Protein AF-A0A7S9YWK8-F1 (afdb_monomer_lite)

Radius of gyration: 30.31 Å; chains: 1; bounding box: 86×46×91 Å

Structure (mmCIF, N/CA/C/O backbone):
data_AF-A0A7S9YWK8-F1
#
_entry.id   AF-A0A7S9YWK8-F1
#
loop_
_atom_site.group_PDB
_atom_site.id
_atom_site.type_symbol
_atom_site.label_atom_id
_atom_site.label_alt_id
_atom_site.label_comp_id
_atom_site.label_asym_id
_atom_site.label_entity_id
_atom_site.label_seq_id
_atom_site.pdbx_PDB_ins_code
_atom_site.Cartn_x
_atom_site.Cartn_y
_atom_site.Cartn_z
_atom_site.occupancy
_atom_site.B_iso_or_equiv
_atom_site.auth_seq_id
_atom_site.auth_comp_id
_atom_site.auth_asym_id
_atom_site.auth_atom_id
_atom_site.pdbx_PDB_model_num
ATOM 1 N N . MET A 1 1 ? 11.516 11.859 -64.319 1.00 39.19 1 MET A N 1
ATOM 2 C CA . MET A 1 1 ? 12.228 11.984 -63.030 1.00 39.19 1 MET A CA 1
ATOM 3 C C . MET A 1 1 ? 12.269 10.622 -62.353 1.00 39.19 1 MET A C 1
ATOM 5 O O . MET A 1 1 ? 11.375 10.303 -61.588 1.00 39.19 1 MET A O 1
ATOM 9 N N . VAL A 1 2 ? 13.248 9.782 -62.686 1.00 41.97 2 VAL A N 1
ATOM 10 C CA . VAL A 1 2 ? 13.522 8.536 -61.953 1.00 41.97 2 VAL A CA 1
ATOM 11 C C . VAL A 1 2 ? 15.030 8.334 -62.017 1.00 41.97 2 VAL A C 1
ATOM 13 O O . VAL A 1 2 ? 15.544 7.761 -62.972 1.00 41.97 2 VAL A O 1
ATOM 16 N N . ALA A 1 3 ? 15.743 8.884 -61.042 1.00 40.25 3 ALA A N 1
ATOM 17 C CA . ALA A 1 3 ? 17.167 8.654 -60.875 1.00 40.25 3 ALA A CA 1
ATOM 18 C C . ALA A 1 3 ? 17.406 8.075 -59.477 1.00 40.25 3 ALA A C 1
ATOM 20 O O . ALA A 1 3 ? 16.973 8.630 -58.474 1.00 40.25 3 ALA A O 1
ATOM 21 N N . GLU A 1 4 ? 18.076 6.923 -59.476 1.00 45.22 4 GLU A N 1
ATOM 22 C CA . GLU A 1 4 ? 18.964 6.455 -58.410 1.00 45.22 4 GLU A CA 1
ATOM 23 C C . GLU A 1 4 ? 18.365 6.006 -57.066 1.00 45.22 4 GLU A C 1
ATOM 25 O O . GLU A 1 4 ? 18.659 6.539 -56.006 1.00 45.22 4 GLU A O 1
ATOM 30 N N . LYS A 1 5 ? 17.677 4.855 -57.076 1.00 50.62 5 LYS A N 1
ATOM 31 C CA . LYS A 1 5 ? 17.624 3.947 -55.904 1.00 50.62 5 LYS A CA 1
ATOM 32 C C . LYS A 1 5 ? 18.701 2.847 -55.911 1.00 50.62 5 LYS A C 1
ATOM 34 O O . LYS A 1 5 ? 18.787 2.066 -54.970 1.00 50.62 5 LYS A O 1
ATOM 39 N N . LYS A 1 6 ? 19.551 2.772 -56.947 1.00 45.94 6 LYS A N 1
ATOM 40 C CA . LYS A 1 6 ? 20.584 1.719 -57.084 1.00 45.94 6 LYS A CA 1
ATOM 41 C C . LYS A 1 6 ? 21.881 1.992 -56.299 1.00 45.94 6 LYS A C 1
ATOM 43 O O . LYS A 1 6 ? 22.668 1.066 -56.120 1.00 45.94 6 LYS A O 1
ATOM 48 N N . GLY A 1 7 ? 22.097 3.218 -55.812 1.00 49.25 7 GLY A N 1
ATOM 49 C CA . GLY A 1 7 ? 23.313 3.598 -55.076 1.00 49.25 7 GLY A CA 1
ATOM 50 C C . GLY A 1 7 ? 23.319 3.180 -53.602 1.00 49.25 7 GLY A C 1
ATOM 51 O O . GLY A 1 7 ? 24.355 2.769 -53.085 1.00 49.25 7 GLY A O 1
ATOM 52 N N . LEU A 1 8 ? 22.160 3.205 -52.933 1.00 52.75 8 LEU A N 1
ATOM 53 C CA . LEU A 1 8 ? 22.090 2.984 -51.484 1.00 52.75 8 LEU A CA 1
ATOM 54 C C . LEU A 1 8 ? 22.356 1.519 -51.092 1.00 52.75 8 LEU A C 1
ATOM 56 O O . LEU A 1 8 ? 23.044 1.252 -50.115 1.00 52.75 8 LEU A O 1
ATOM 60 N N . VAL A 1 9 ? 21.875 0.561 -51.892 1.00 52.69 9 VAL A N 1
ATOM 61 C CA . VAL A 1 9 ? 22.054 -0.879 -51.618 1.00 52.69 9 VAL A CA 1
ATOM 62 C C . VAL A 1 9 ? 23.511 -1.316 -51.826 1.00 52.69 9 VAL A C 1
ATOM 64 O O . VAL A 1 9 ? 24.020 -2.144 -51.076 1.00 52.69 9 VAL A O 1
ATOM 67 N N . ARG A 1 10 ? 24.231 -0.711 -52.785 1.00 50.06 10 ARG A N 1
ATOM 68 C CA . ARG A 1 10 ? 25.674 -0.955 -52.963 1.00 50.06 10 ARG A CA 1
ATOM 69 C C . ARG A 1 10 ? 26.523 -0.314 -51.864 1.00 50.06 10 ARG A C 1
ATOM 71 O O . ARG A 1 10 ? 27.539 -0.893 -51.502 1.00 50.06 10 ARG A O 1
ATOM 78 N N . ALA A 1 11 ? 26.107 0.826 -51.314 1.00 53.38 11 ALA A N 1
ATOM 79 C CA . ALA A 1 11 ? 26.810 1.487 -50.213 1.00 53.38 11 ALA A CA 1
ATOM 80 C C . ALA A 1 11 ? 26.682 0.736 -48.874 1.00 53.38 11 ALA A C 1
ATOM 82 O O . ALA A 1 11 ? 27.583 0.810 -48.050 1.00 53.38 11 ALA A O 1
ATOM 83 N N . VAL A 1 12 ? 25.594 -0.015 -48.671 1.00 52.97 12 VAL A N 1
ATOM 84 C CA . VAL A 1 12 ? 25.395 -0.839 -47.465 1.00 52.97 12 VAL A CA 1
ATOM 85 C C . VAL A 1 12 ? 26.085 -2.206 -47.583 1.00 52.97 12 VAL A C 1
ATOM 87 O O . VAL A 1 12 ? 26.583 -2.720 -46.587 1.00 52.97 12 VAL A O 1
ATOM 90 N N . TRP A 1 13 ? 26.172 -2.785 -48.790 1.00 47.22 13 TRP A N 1
ATOM 91 C CA . TRP A 1 13 ? 26.892 -4.051 -49.015 1.00 47.22 13 TRP A CA 1
ATOM 92 C C . TRP A 1 13 ? 28.418 -3.878 -49.013 1.00 47.22 13 TRP A C 1
ATOM 94 O O . TRP A 1 13 ? 29.159 -4.753 -48.569 1.00 47.22 13 TRP A O 1
ATOM 104 N N . ASN A 1 14 ? 28.894 -2.717 -49.463 1.00 44.59 14 ASN A N 1
ATOM 105 C CA . ASN A 1 14 ? 30.288 -2.314 -49.357 1.00 44.59 14 ASN A CA 1
ATOM 106 C C . ASN A 1 14 ? 30.512 -1.654 -47.996 1.00 44.59 14 ASN A C 1
ATOM 108 O O . ASN A 1 14 ? 30.619 -0.432 -47.925 1.00 44.59 14 ASN A O 1
ATOM 112 N N . GLY A 1 15 ? 30.547 -2.459 -46.929 1.00 40.59 15 GLY A N 1
ATOM 113 C CA . GLY A 1 15 ? 30.865 -2.013 -45.568 1.00 40.59 15 GLY A CA 1
ATOM 114 C C . GLY A 1 15 ? 32.176 -1.201 -45.470 1.00 40.59 15 GLY A C 1
ATOM 115 O O . G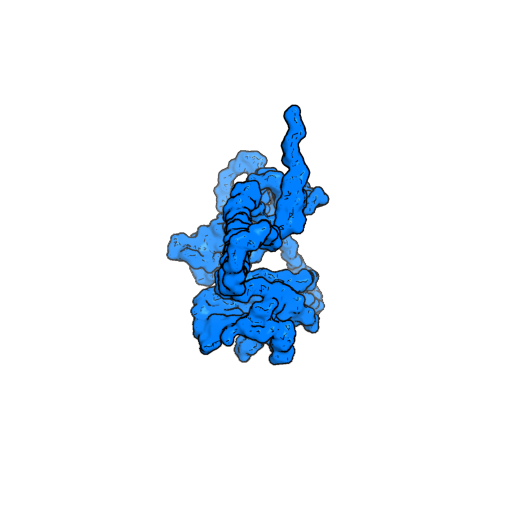LY A 1 15 ? 32.790 -0.869 -46.482 1.00 40.59 15 GLY A O 1
ATOM 116 N N . PRO A 1 16 ? 32.682 -0.897 -44.262 1.00 50.91 16 PRO A N 1
ATOM 117 C CA . PRO A 1 16 ? 33.725 0.118 -44.017 1.00 50.91 16 PRO A CA 1
ATOM 118 C C . PRO A 1 16 ? 35.110 -0.156 -44.657 1.00 50.91 16 PRO A C 1
ATOM 120 O O . PRO A 1 16 ? 36.066 0.569 -44.401 1.00 50.91 16 PRO A O 1
ATOM 123 N N . PHE A 1 17 ? 35.223 -1.171 -45.513 1.00 48.62 17 PHE A N 1
ATOM 124 C CA . PHE A 1 17 ? 36.427 -1.647 -46.184 1.00 48.62 17 PHE A CA 1
ATOM 125 C C . PHE A 1 17 ? 36.442 -1.387 -47.702 1.00 48.62 17 PHE A C 1
ATOM 127 O O . PHE A 1 17 ? 37.152 -2.083 -48.427 1.00 48.62 17 PHE A O 1
ATOM 134 N N . TYR A 1 18 ? 35.695 -0.403 -48.224 1.00 49.03 18 TYR A N 1
ATOM 135 C CA . TYR A 1 18 ? 35.864 0.010 -49.625 1.00 49.03 18 TYR A CA 1
ATOM 136 C C . TYR A 1 18 ? 37.177 0.788 -49.795 1.00 49.03 18 TYR A C 1
ATOM 138 O O . TYR A 1 18 ? 37.233 2.016 -49.707 1.00 49.03 18 TYR A O 1
ATOM 146 N N . ILE A 1 19 ? 38.261 0.049 -50.009 1.00 49.94 19 ILE A N 1
ATOM 147 C CA . ILE A 1 19 ? 39.571 0.598 -50.337 1.00 49.94 19 ILE A CA 1
ATOM 148 C C . ILE A 1 19 ? 39.530 0.995 -51.820 1.00 49.94 19 ILE A C 1
ATOM 150 O O . ILE A 1 19 ? 39.608 0.148 -52.708 1.00 49.94 19 ILE A O 1
ATOM 154 N N . GLY A 1 20 ? 39.351 2.291 -52.094 1.00 56.22 20 GLY A N 1
ATOM 155 C CA . GLY A 1 20 ? 39.533 2.855 -53.436 1.00 56.22 20 GLY A CA 1
ATOM 156 C C . GLY A 1 20 ? 40.963 2.635 -53.958 1.00 56.22 20 GLY A C 1
ATOM 157 O O . GLY A 1 20 ? 41.836 2.232 -53.188 1.00 56.22 20 GLY A O 1
ATOM 158 N N . PRO A 1 21 ? 41.237 2.889 -55.252 1.00 51.06 21 PRO A N 1
ATOM 159 C CA . PRO A 1 21 ? 42.540 2.604 -55.851 1.00 51.06 21 PRO A CA 1
ATOM 160 C C . PRO A 1 21 ? 43.671 3.289 -55.064 1.00 51.06 21 PRO A C 1
ATOM 162 O O . PRO A 1 21 ? 43.773 4.517 -55.017 1.00 51.06 21 PRO A O 1
ATOM 165 N N . LEU A 1 22 ? 44.491 2.456 -54.415 1.00 49.38 22 LEU A N 1
ATOM 166 C CA . LEU A 1 22 ? 45.602 2.822 -53.539 1.00 49.38 22 LEU A CA 1
ATOM 167 C C . LEU A 1 22 ? 46.724 3.477 -54.351 1.00 49.38 22 LEU A C 1
ATOM 169 O O . LEU A 1 22 ? 47.650 2.818 -54.809 1.00 49.38 22 LEU A O 1
ATOM 173 N N . SER A 1 23 ? 46.644 4.791 -54.540 1.00 49.50 23 SER A N 1
ATOM 174 C CA . SER A 1 23 ? 47.668 5.578 -55.241 1.00 49.50 23 SER A CA 1
ATOM 175 C C . SER A 1 23 ? 48.799 6.072 -54.325 1.00 49.50 23 SER A C 1
ATOM 177 O O . SER A 1 23 ? 49.650 6.845 -54.764 1.00 49.50 23 SER A O 1
ATOM 179 N N . ARG A 1 24 ? 48.850 5.633 -53.056 1.00 55.12 24 ARG A N 1
ATOM 180 C CA . ARG A 1 24 ? 49.934 5.943 -52.105 1.00 55.12 24 ARG A CA 1
ATOM 181 C C . ARG A 1 24 ? 50.254 4.729 -51.220 1.00 55.12 24 ARG A C 1
ATOM 183 O O . ARG A 1 24 ? 49.319 4.020 -50.847 1.00 55.12 24 ARG A O 1
ATOM 190 N N . PRO A 1 25 ? 51.532 4.483 -50.865 1.00 51.22 25 PRO A N 1
ATOM 191 C CA . PRO A 1 25 ? 51.894 3.417 -49.937 1.00 51.22 25 PRO A CA 1
ATOM 192 C C . PRO A 1 25 ? 51.284 3.726 -48.567 1.00 51.22 25 PRO A C 1
ATOM 194 O O . PRO A 1 25 ? 51.631 4.719 -47.930 1.00 51.22 25 PRO A O 1
ATOM 197 N N . VAL A 1 26 ? 50.332 2.901 -48.140 1.00 56.97 26 VAL A N 1
ATOM 198 C CA . VAL A 1 26 ? 49.671 3.052 -46.843 1.00 56.97 26 VAL A CA 1
ATOM 199 C C . VAL A 1 26 ? 50.535 2.360 -45.799 1.00 56.97 26 VAL A C 1
ATOM 201 O O . VAL A 1 26 ? 50.790 1.161 -45.893 1.00 56.97 26 VAL A O 1
ATOM 204 N N . SER A 1 27 ? 51.006 3.118 -44.811 1.00 67.12 27 SER A N 1
ATOM 205 C CA . SER A 1 27 ? 51.662 2.548 -43.635 1.00 67.12 27 SER A CA 1
ATOM 206 C C . SER A 1 27 ? 50.655 1.694 -42.862 1.00 67.12 27 SER A C 1
ATOM 208 O O . SER A 1 27 ? 49.520 2.120 -42.640 1.00 67.12 27 SER A O 1
ATOM 210 N N . VAL A 1 28 ? 51.073 0.509 -42.406 1.00 69.62 28 VAL A N 1
ATOM 211 C CA . VAL A 1 28 ? 50.260 -0.379 -41.552 1.00 69.62 28 VAL A CA 1
ATOM 212 C C . VAL A 1 28 ? 49.739 0.367 -40.316 1.00 69.62 28 VAL A C 1
ATOM 214 O O . VAL A 1 28 ? 48.616 0.124 -39.882 1.00 69.62 28 VAL A O 1
ATOM 217 N N . GLY A 1 29 ? 50.505 1.335 -39.799 1.00 69.44 29 GLY A N 1
ATOM 218 C CA . GLY A 1 29 ? 50.091 2.166 -38.666 1.00 69.44 29 GLY A CA 1
ATOM 219 C C . GLY A 1 29 ? 48.883 3.062 -38.957 1.00 69.44 29 GLY A C 1
ATOM 220 O O . GLY A 1 29 ? 48.056 3.267 -38.074 1.00 69.44 29 GLY A O 1
ATOM 221 N N . ASP A 1 30 ? 48.730 3.534 -40.195 1.00 72.56 30 ASP A N 1
ATOM 222 C CA . ASP A 1 30 ? 47.655 4.452 -40.597 1.00 72.56 30 ASP A CA 1
ATOM 223 C C . ASP A 1 30 ? 46.311 3.710 -40.731 1.00 72.56 30 ASP A C 1
ATOM 225 O O . ASP A 1 30 ? 45.254 4.183 -40.310 1.00 72.56 30 ASP A O 1
ATOM 229 N N . VAL A 1 31 ? 46.361 2.468 -41.229 1.00 75.88 31 VAL A N 1
ATOM 230 C CA . VAL A 1 31 ? 45.199 1.564 -41.277 1.00 75.88 31 VAL A CA 1
ATOM 231 C C . VAL A 1 31 ? 44.757 1.170 -39.864 1.00 75.88 31 VAL A C 1
ATOM 233 O O . VAL A 1 31 ? 43.559 1.135 -39.571 1.00 75.88 31 VAL A O 1
ATOM 236 N N . LEU A 1 32 ? 45.711 0.907 -38.968 1.00 75.44 32 LEU A N 1
ATOM 237 C CA . LEU A 1 32 ? 45.435 0.480 -37.596 1.00 75.44 32 LEU A CA 1
ATOM 238 C C . LEU A 1 32 ? 44.809 1.612 -36.766 1.00 75.44 32 LEU A C 1
ATOM 240 O O . LEU A 1 32 ? 43.801 1.393 -36.094 1.00 75.44 32 LEU A O 1
ATOM 244 N N . LEU A 1 33 ? 45.324 2.839 -36.901 1.00 77.69 33 LEU A N 1
ATOM 245 C CA . LEU A 1 33 ? 44.750 4.043 -36.287 1.00 77.69 33 LEU A CA 1
ATOM 246 C C . LEU A 1 33 ? 43.324 4.320 -36.770 1.00 77.69 33 LEU A C 1
ATOM 248 O O . LEU A 1 33 ? 42.438 4.574 -35.956 1.00 77.69 33 LEU A O 1
ATOM 252 N N . LYS A 1 34 ? 43.070 4.201 -38.075 1.00 78.62 34 LYS A N 1
ATOM 253 C CA . LYS A 1 34 ? 41.739 4.444 -38.649 1.00 78.62 34 LYS A CA 1
ATOM 254 C C . LYS A 1 34 ? 40.712 3.391 -38.228 1.00 78.62 34 LYS A C 1
ATOM 256 O O . LYS A 1 34 ? 39.538 3.703 -38.010 1.00 78.62 34 LYS A O 1
ATOM 261 N N . THR A 1 35 ? 41.157 2.147 -38.066 1.00 81.81 35 THR A N 1
ATOM 262 C CA . THR A 1 35 ? 40.318 1.058 -37.546 1.00 81.81 35 THR A CA 1
ATOM 263 C C . THR A 1 35 ? 39.981 1.294 -36.073 1.00 81.81 35 THR A C 1
ATOM 265 O O . THR A 1 35 ? 38.818 1.172 -35.688 1.00 81.81 35 THR A O 1
ATOM 268 N N . LEU A 1 36 ? 40.963 1.713 -35.265 1.00 82.88 36 LEU A N 1
ATOM 269 C CA . LEU A 1 36 ? 40.762 2.048 -33.854 1.00 82.88 36 LEU A CA 1
ATOM 270 C C . LEU A 1 36 ? 39.817 3.249 -33.678 1.00 82.88 36 LEU A C 1
ATOM 272 O O . LEU A 1 36 ? 38.912 3.200 -32.849 1.00 82.88 36 LEU A O 1
ATOM 276 N N . GLU A 1 37 ? 39.972 4.295 -34.494 1.00 85.81 37 GLU A N 1
ATOM 277 C CA . GLU A 1 37 ? 39.085 5.466 -34.500 1.00 85.81 37 GLU A CA 1
ATOM 278 C C . GLU A 1 37 ? 37.637 5.073 -34.830 1.00 85.81 37 GLU A C 1
ATOM 280 O O . GLU A 1 37 ? 36.696 5.514 -34.167 1.00 85.81 37 GLU A O 1
ATOM 285 N N . THR A 1 38 ? 37.454 4.211 -35.833 1.00 86.44 38 THR A N 1
ATOM 286 C CA . THR A 1 38 ? 36.126 3.733 -36.243 1.00 86.44 38 THR A CA 1
ATOM 287 C C . THR A 1 38 ? 35.477 2.902 -35.137 1.00 86.44 38 THR A C 1
ATOM 289 O O . THR A 1 38 ? 34.298 3.090 -34.832 1.00 86.44 38 THR A O 1
ATOM 292 N N . LEU A 1 39 ? 36.250 2.022 -34.496 1.00 87.00 39 LEU A N 1
ATOM 293 C CA . LEU A 1 39 ? 35.768 1.170 -33.414 1.00 87.00 39 LEU A CA 1
ATOM 294 C C . LEU A 1 39 ? 35.397 1.994 -32.175 1.00 87.00 39 LEU A C 1
ATOM 296 O O . LEU A 1 39 ? 34.320 1.802 -31.615 1.00 87.00 39 LEU A O 1
ATOM 300 N N . TRP A 1 40 ? 36.219 2.979 -31.802 1.00 87.38 40 TRP A N 1
ATOM 301 C CA . TRP A 1 40 ? 35.909 3.901 -30.708 1.00 87.38 40 TRP A CA 1
ATOM 302 C C . TRP A 1 40 ? 34.632 4.711 -30.972 1.00 87.38 40 TRP A C 1
ATOM 304 O O . TRP A 1 40 ? 33.772 4.801 -30.098 1.00 87.38 40 TRP A O 1
ATOM 314 N N . ARG A 1 41 ? 34.445 5.248 -32.187 1.00 87.62 41 ARG A N 1
ATOM 315 C CA . ARG A 1 41 ? 33.213 5.973 -32.553 1.00 87.62 41 ARG A CA 1
ATOM 316 C C . ARG A 1 41 ? 31.972 5.086 -32.510 1.00 87.62 41 ARG A C 1
ATOM 318 O O . ARG A 1 41 ? 30.913 5.557 -32.094 1.00 87.62 41 ARG A O 1
ATOM 325 N N . ALA A 1 42 ? 32.090 3.824 -32.917 1.00 89.25 42 ALA A N 1
ATOM 326 C CA . ALA A 1 42 ? 30.995 2.862 -32.838 1.00 89.25 42 ALA A CA 1
ATOM 327 C C . ALA A 1 42 ? 30.610 2.574 -31.379 1.00 89.25 42 ALA A C 1
ATOM 329 O O . ALA A 1 42 ? 29.433 2.659 -31.034 1.00 89.25 42 ALA A O 1
ATOM 330 N N . VAL A 1 43 ? 31.597 2.326 -30.510 1.00 90.75 43 VAL A N 1
ATOM 331 C CA . VAL A 1 43 ? 31.369 2.125 -29.069 1.00 90.75 43 VAL A CA 1
ATOM 332 C C . VAL A 1 43 ? 30.706 3.353 -28.448 1.00 90.75 43 VAL A C 1
ATOM 334 O O . VAL A 1 43 ? 29.687 3.225 -27.776 1.00 90.75 43 VAL A O 1
ATOM 337 N N . LEU A 1 44 ? 31.221 4.552 -28.728 1.00 91.50 44 LEU A N 1
ATOM 338 C CA . LEU A 1 44 ? 30.671 5.800 -28.196 1.00 91.50 44 LEU A CA 1
ATOM 339 C C . LEU A 1 44 ? 29.227 6.025 -28.672 1.00 91.50 44 LEU A C 1
ATOM 341 O O . LEU A 1 44 ? 28.367 6.396 -27.878 1.00 91.50 44 LEU A O 1
ATOM 345 N N . SER A 1 45 ? 28.930 5.713 -29.937 1.00 89.69 45 SER A N 1
ATOM 346 C CA . SER A 1 45 ? 27.569 5.794 -30.483 1.00 89.69 45 SER A CA 1
ATOM 347 C C . SER A 1 45 ? 26.607 4.839 -29.775 1.00 89.69 45 SER A C 1
ATOM 349 O O . SER A 1 45 ? 25.494 5.240 -29.448 1.00 89.69 45 SER A O 1
ATOM 351 N N . ILE A 1 46 ? 27.033 3.603 -29.490 1.00 93.25 46 ILE A N 1
ATOM 352 C CA . ILE A 1 46 ? 26.223 2.623 -28.749 1.00 93.25 46 ILE A CA 1
ATOM 353 C C . ILE A 1 46 ? 25.956 3.116 -27.326 1.00 93.25 46 ILE A C 1
ATOM 355 O O . ILE A 1 46 ? 24.813 3.083 -26.878 1.00 93.25 46 ILE A O 1
ATOM 359 N N . VAL A 1 47 ? 26.981 3.619 -26.631 1.00 92.31 47 VAL A N 1
ATOM 360 C CA . VAL A 1 47 ? 26.835 4.153 -25.267 1.00 92.31 47 VAL A CA 1
ATOM 361 C C . VAL A 1 47 ? 25.848 5.318 -25.244 1.00 92.31 47 VAL A C 1
ATOM 363 O O . VAL A 1 47 ? 24.947 5.334 -24.410 1.00 92.31 47 VAL A O 1
ATOM 366 N N . VAL A 1 48 ? 25.951 6.259 -26.186 1.00 93.69 48 VAL A N 1
ATOM 367 C CA . VAL A 1 48 ? 24.998 7.374 -26.295 1.00 93.69 48 VAL A CA 1
ATOM 368 C C . VAL A 1 48 ? 23.580 6.864 -26.544 1.00 93.69 48 VAL A C 1
ATOM 370 O O . VAL A 1 48 ? 22.644 7.353 -25.921 1.00 93.69 48 VAL A O 1
ATOM 373 N N . LEU A 1 49 ? 23.408 5.860 -27.405 1.00 94.44 49 LEU A N 1
ATOM 374 C CA . LEU A 1 49 ? 22.096 5.287 -27.709 1.00 94.44 49 LEU A CA 1
ATOM 375 C C . LEU A 1 49 ? 21.476 4.610 -26.476 1.00 94.44 49 LEU A C 1
ATOM 377 O O . LEU A 1 49 ? 20.291 4.797 -26.213 1.00 94.44 49 LEU A O 1
ATOM 381 N N . LEU A 1 50 ? 22.280 3.899 -25.680 1.00 93.38 50 LEU A N 1
ATOM 382 C CA . LEU A 1 50 ? 21.841 3.312 -24.411 1.00 93.38 50 LEU A CA 1
ATOM 383 C C . LEU A 1 50 ? 21.465 4.380 -23.382 1.00 93.38 50 LEU A C 1
ATOM 385 O O . LEU A 1 50 ? 20.438 4.247 -22.724 1.00 93.38 50 LEU A O 1
ATOM 389 N N . VAL A 1 51 ? 22.251 5.454 -23.266 1.00 93.75 51 VAL A N 1
ATOM 390 C CA . VAL A 1 51 ? 21.952 6.561 -22.345 1.00 93.75 51 VAL A CA 1
ATOM 391 C C . VAL A 1 51 ? 20.667 7.274 -22.758 1.00 93.75 51 VAL A C 1
ATOM 393 O O . VAL A 1 51 ? 19.781 7.461 -21.931 1.00 93.75 51 VAL A O 1
ATOM 396 N N . VAL A 1 52 ? 20.520 7.629 -24.035 1.00 93.50 52 VAL A N 1
ATOM 397 C CA . VAL A 1 52 ? 19.312 8.296 -24.546 1.00 93.50 52 VAL A CA 1
ATOM 398 C C . VAL A 1 52 ? 18.092 7.383 -24.427 1.00 93.50 52 VAL A C 1
ATOM 400 O O . VAL A 1 52 ? 17.035 7.837 -23.999 1.00 93.50 52 VAL A O 1
ATOM 403 N N . GLY A 1 53 ? 18.235 6.095 -24.749 1.00 92.12 53 GLY A N 1
ATOM 404 C CA . GLY A 1 53 ? 17.174 5.104 -24.583 1.00 92.12 53 GLY A CA 1
ATOM 405 C C . GLY A 1 53 ? 16.756 4.942 -23.121 1.00 92.12 53 GLY A C 1
ATOM 406 O O . GLY A 1 53 ? 15.569 5.012 -22.813 1.00 92.12 53 GLY A O 1
ATOM 407 N N . GLY A 1 54 ? 17.723 4.806 -22.211 1.00 91.00 54 GLY A N 1
ATOM 408 C CA . GLY A 1 54 ? 17.478 4.701 -20.772 1.00 91.00 54 GLY A CA 1
ATOM 409 C C . GLY A 1 54 ? 16.802 5.946 -20.198 1.00 91.00 54 GLY A C 1
ATOM 410 O O . GLY A 1 54 ? 15.818 5.827 -19.472 1.00 91.00 54 GLY A O 1
ATOM 411 N N . LEU A 1 55 ? 17.259 7.141 -20.583 1.00 92.50 55 LEU A N 1
ATOM 412 C CA . LEU A 1 55 ? 16.621 8.404 -20.199 1.00 92.50 55 LEU A CA 1
ATOM 413 C C . LEU A 1 55 ? 15.203 8.527 -20.769 1.00 92.50 55 LEU A C 1
ATOM 415 O O . LEU A 1 55 ? 14.315 9.016 -20.077 1.00 92.50 55 LEU A O 1
ATOM 419 N N . GLY A 1 56 ? 14.971 8.057 -21.997 1.00 90.88 56 GLY A N 1
ATOM 420 C CA . GLY A 1 56 ? 13.642 8.016 -22.604 1.00 90.88 56 GLY A CA 1
ATOM 421 C C . GLY A 1 56 ? 12.673 7.122 -21.829 1.00 90.88 56 GLY A C 1
ATOM 422 O O . GLY A 1 56 ? 11.552 7.539 -21.547 1.00 90.88 56 GLY A O 1
ATOM 423 N N . ILE A 1 57 ? 13.118 5.929 -21.421 1.00 89.75 57 ILE A N 1
ATOM 424 C CA . ILE A 1 57 ? 12.327 5.012 -20.587 1.00 89.75 57 ILE A CA 1
ATOM 425 C C . ILE A 1 57 ? 12.069 5.630 -19.208 1.00 89.75 57 ILE A C 1
ATOM 427 O O . ILE A 1 57 ? 10.932 5.634 -18.744 1.00 89.75 57 ILE A O 1
ATOM 431 N N . ALA A 1 58 ? 13.089 6.205 -18.568 1.00 86.25 58 ALA A N 1
ATOM 432 C CA . ALA A 1 58 ? 12.933 6.857 -17.269 1.00 86.25 58 ALA A CA 1
ATOM 433 C C . ALA A 1 58 ? 11.930 8.021 -17.331 1.00 86.25 58 ALA A C 1
ATOM 435 O O . ALA A 1 58 ? 11.042 8.117 -16.485 1.00 86.25 58 ALA A O 1
ATOM 436 N N . ALA A 1 59 ? 12.014 8.864 -18.365 1.00 88.50 59 ALA A N 1
ATOM 437 C CA . ALA A 1 59 ? 11.066 9.951 -18.593 1.00 88.50 59 ALA A CA 1
ATOM 438 C C . ALA A 1 59 ? 9.642 9.433 -18.849 1.00 88.50 59 ALA A C 1
ATOM 440 O O . ALA A 1 59 ? 8.675 10.022 -18.361 1.00 88.50 59 ALA A O 1
ATOM 441 N N . TRP A 1 60 ? 9.503 8.320 -19.577 1.00 83.50 60 TRP A N 1
ATOM 442 C CA . TRP A 1 60 ? 8.209 7.684 -19.799 1.00 83.50 60 TRP A CA 1
ATOM 443 C C . TRP A 1 60 ? 7.563 7.249 -18.480 1.00 83.50 60 TRP A C 1
ATOM 445 O O . TRP A 1 60 ? 6.464 7.700 -18.168 1.00 83.50 60 TRP A O 1
ATOM 455 N N . VAL A 1 61 ? 8.279 6.450 -17.684 1.00 82.69 61 VAL A N 1
ATOM 456 C CA . VAL A 1 61 ? 7.775 5.851 -16.437 1.00 82.69 61 VAL A CA 1
ATOM 457 C C . VAL A 1 61 ? 7.516 6.901 -15.354 1.00 82.69 61 VAL A C 1
ATOM 459 O O . VAL A 1 61 ? 6.533 6.815 -14.625 1.00 82.69 61 VAL A O 1
ATOM 462 N N . GLN A 1 62 ? 8.392 7.901 -15.221 1.00 82.56 62 GLN A N 1
ATOM 463 C CA . GLN A 1 62 ? 8.314 8.855 -14.108 1.00 82.56 62 GLN A CA 1
ATOM 464 C C . GLN A 1 62 ? 7.448 10.081 -14.402 1.00 82.56 62 GLN A C 1
ATOM 466 O O . GLN A 1 62 ? 6.927 10.686 -13.467 1.00 82.56 62 GLN A O 1
ATOM 471 N N . VAL A 1 63 ? 7.306 10.477 -15.672 1.00 82.19 63 VAL A N 1
ATOM 472 C CA . VAL A 1 63 ? 6.655 11.747 -16.036 1.00 82.19 63 VAL A CA 1
ATOM 473 C C . VAL A 1 63 ? 5.460 11.529 -16.948 1.00 82.19 63 VAL A C 1
ATOM 475 O O . VAL A 1 63 ? 4.367 12.001 -16.639 1.00 82.19 63 VAL A O 1
ATOM 478 N N . ILE A 1 64 ? 5.639 10.832 -18.070 1.00 81.19 64 ILE A N 1
ATOM 479 C CA . ILE A 1 64 ? 4.599 10.747 -19.104 1.00 81.19 64 ILE A CA 1
ATOM 480 C C . ILE A 1 64 ? 3.455 9.851 -18.628 1.00 81.19 64 ILE A C 1
ATOM 482 O O . ILE A 1 64 ? 2.313 10.301 -18.546 1.00 81.19 64 ILE A O 1
ATOM 486 N N . GLU A 1 65 ? 3.756 8.608 -18.270 1.00 76.81 65 GLU A N 1
ATOM 487 C CA . GLU A 1 65 ? 2.752 7.622 -17.882 1.00 76.81 65 GLU A CA 1
ATOM 488 C C . GLU A 1 65 ? 1.892 8.086 -16.692 1.00 76.81 65 GLU A C 1
ATOM 490 O O . GLU A 1 65 ? 0.674 8.108 -16.852 1.00 76.81 65 GLU A O 1
ATOM 495 N N . PRO A 1 66 ? 2.442 8.598 -15.571 1.00 72.88 66 PRO A N 1
ATOM 496 C CA . PRO A 1 66 ? 1.621 9.056 -14.446 1.00 72.88 66 PRO A CA 1
ATOM 497 C C . PRO A 1 66 ? 0.772 10.293 -14.761 1.00 72.88 66 PRO A C 1
ATOM 499 O O . PRO A 1 66 ? -0.253 10.516 -14.118 1.00 72.88 66 PRO A O 1
ATOM 502 N N . THR A 1 67 ? 1.192 11.117 -15.726 1.00 78.31 67 THR A N 1
ATOM 503 C CA . THR A 1 67 ? 0.466 12.339 -16.108 1.00 78.31 67 THR A CA 1
ATOM 504 C C . THR A 1 67 ? -0.726 12.023 -17.008 1.00 78.31 67 THR A C 1
ATOM 506 O O . THR A 1 67 ? -1.799 12.600 -16.837 1.00 78.31 67 THR A O 1
ATOM 509 N N . PHE A 1 68 ? -0.554 11.109 -17.965 1.00 79.50 68 PHE A N 1
ATOM 510 C CA . PHE A 1 68 ? -1.620 10.727 -18.897 1.00 79.50 68 PHE A CA 1
ATOM 511 C C . PHE A 1 68 ? -2.506 9.596 -18.363 1.00 79.50 68 PHE A C 1
ATOM 513 O O . PHE A 1 68 ? -3.693 9.545 -18.686 1.00 79.50 68 PHE A O 1
ATOM 520 N N . PHE A 1 69 ? -1.952 8.730 -17.517 1.00 78.81 69 PHE A N 1
ATOM 521 C CA . PHE A 1 69 ? -2.617 7.586 -16.901 1.00 78.81 69 PHE A CA 1
ATOM 522 C C . PHE A 1 69 ? -2.379 7.609 -15.385 1.00 78.81 69 PHE A C 1
ATOM 524 O O . PHE A 1 69 ? -1.645 6.777 -14.847 1.00 78.81 69 PHE A O 1
ATOM 531 N N . PRO A 1 70 ? -2.971 8.584 -14.667 1.00 78.69 70 PRO A N 1
ATOM 532 C CA . PRO A 1 70 ? -2.801 8.672 -13.228 1.00 78.69 70 PRO A CA 1
ATOM 533 C C . PRO A 1 70 ? -3.305 7.385 -12.562 1.00 78.69 70 PRO A C 1
ATOM 535 O O . PRO A 1 70 ? -4.411 6.926 -12.875 1.00 78.69 70 PRO A O 1
ATOM 538 N N . PRO A 1 71 ? -2.534 6.804 -11.628 1.00 80.31 71 PRO A N 1
ATOM 539 C CA . PRO A 1 71 ? -2.908 5.552 -10.987 1.00 80.31 71 PRO A CA 1
ATOM 540 C C . PRO A 1 71 ? -4.247 5.703 -10.258 1.00 80.31 71 PRO A C 1
ATOM 542 O O . PRO A 1 71 ? -4.515 6.736 -9.648 1.00 80.31 71 PRO A O 1
ATOM 545 N N . LEU A 1 72 ? -5.081 4.661 -10.274 1.00 82.19 72 LEU A N 1
ATOM 546 C CA . LEU A 1 72 ? -6.458 4.709 -9.759 1.00 82.19 72 LEU A CA 1
ATOM 547 C C . LEU A 1 72 ? -6.552 5.271 -8.327 1.00 82.19 72 LEU A C 1
ATOM 549 O O . LEU A 1 72 ? -7.444 6.061 -8.020 1.00 82.19 72 LEU A O 1
ATOM 553 N N . LYS A 1 73 ? -5.567 4.951 -7.477 1.00 82.69 73 LYS A N 1
ATOM 554 C CA . LYS A 1 73 ? -5.464 5.442 -6.093 1.00 82.69 73 LYS A CA 1
ATOM 555 C C . LYS A 1 73 ? -5.468 6.968 -5.951 1.00 82.69 73 LYS A C 1
ATOM 557 O O . LYS A 1 73 ? -5.985 7.470 -4.960 1.00 82.69 73 LYS A O 1
ATOM 562 N N . THR A 1 74 ? -4.919 7.719 -6.911 1.00 84.81 74 THR A N 1
ATOM 563 C CA . THR A 1 74 ? -4.877 9.194 -6.839 1.00 84.81 74 THR A CA 1
ATOM 564 C C . THR A 1 74 ? -6.189 9.839 -7.275 1.00 84.81 74 THR A C 1
ATOM 566 O O . THR A 1 74 ? -6.408 11.021 -7.023 1.00 84.81 74 THR A O 1
ATOM 569 N N . GLN A 1 75 ? -7.082 9.066 -7.896 1.00 87.56 75 GLN A N 1
ATOM 570 C CA . GLN A 1 75 ? -8.394 9.515 -8.359 1.00 87.56 75 GLN A CA 1
ATOM 571 C C . GLN A 1 75 ? -9.504 9.252 -7.326 1.00 87.56 75 GLN A C 1
ATOM 573 O O . GLN A 1 75 ? -10.678 9.538 -7.575 1.00 87.56 75 GLN A O 1
ATOM 578 N N . ILE A 1 76 ? -9.146 8.736 -6.149 1.00 88.69 76 ILE A N 1
ATOM 579 C CA . ILE A 1 76 ? -10.069 8.456 -5.053 1.00 88.69 76 ILE A CA 1
ATOM 580 C C . ILE A 1 76 ? -9.879 9.510 -3.971 1.00 88.69 76 ILE A C 1
ATOM 582 O O . ILE A 1 76 ? -8.777 9.708 -3.466 1.00 88.69 76 ILE A O 1
ATOM 586 N N . ASN A 1 77 ? -10.968 10.175 -3.592 1.00 91.44 77 ASN A N 1
ATOM 587 C CA . ASN A 1 77 ? -10.957 11.066 -2.440 1.00 91.44 77 ASN A CA 1
ATOM 588 C C . ASN A 1 77 ? -11.470 10.308 -1.215 1.00 91.44 77 ASN A C 1
ATOM 590 O O . ASN A 1 77 ? -12.572 9.762 -1.257 1.00 91.44 77 ASN A O 1
ATOM 594 N N . ALA A 1 78 ? -10.687 10.281 -0.141 1.00 90.12 78 ALA A N 1
ATOM 595 C CA . ALA A 1 78 ? -11.022 9.560 1.076 1.00 90.12 78 ALA A CA 1
ATOM 596 C C . ALA A 1 78 ? -11.081 10.503 2.277 1.00 90.12 78 ALA A C 1
ATOM 598 O O . ALA A 1 78 ? -10.185 11.321 2.484 1.00 90.12 78 ALA A O 1
ATOM 599 N N . THR A 1 79 ? -12.127 10.372 3.086 1.00 91.12 79 THR A N 1
ATOM 600 C CA . THR A 1 79 ? -12.289 11.134 4.326 1.00 91.12 79 THR A CA 1
ATOM 601 C C . THR A 1 79 ? -12.595 10.201 5.489 1.00 91.12 79 THR A C 1
ATOM 603 O O . THR A 1 79 ? -13.319 9.219 5.337 1.00 91.12 79 THR A O 1
ATOM 606 N N . ALA A 1 80 ? -12.032 10.506 6.657 1.00 89.50 80 ALA A N 1
ATOM 607 C CA . ALA A 1 80 ? -12.332 9.824 7.908 1.00 89.50 80 ALA A CA 1
ATOM 608 C C . ALA A 1 80 ? -12.819 10.845 8.935 1.00 89.50 80 ALA A C 1
ATOM 610 O O . ALA A 1 80 ? -12.215 11.901 9.109 1.00 89.50 80 ALA A O 1
ATOM 611 N N . THR A 1 81 ? -13.919 10.534 9.612 1.00 89.88 81 THR A N 1
ATOM 612 C CA . THR A 1 81 ? -14.509 11.387 10.649 1.00 89.88 81 THR A CA 1
ATOM 613 C C . THR A 1 81 ? -15.001 10.536 11.805 1.00 89.88 81 THR A C 1
ATOM 615 O O . THR A 1 81 ? -15.615 9.496 11.573 1.00 89.88 81 THR A O 1
ATOM 618 N N . TYR A 1 82 ? -14.800 10.999 13.036 1.00 87.75 82 TYR A N 1
ATOM 619 C CA . TYR A 1 82 ? -15.405 10.373 14.207 1.00 87.75 82 TYR A CA 1
ATOM 620 C C . TYR A 1 82 ? -16.922 10.641 14.237 1.00 87.75 82 TYR A C 1
ATOM 622 O O . TYR A 1 82 ? -17.357 11.794 14.205 1.00 87.75 82 TYR A O 1
ATOM 630 N N . ASP A 1 83 ? -17.721 9.582 14.310 1.00 87.50 83 ASP A N 1
ATOM 631 C CA . ASP A 1 83 ? -19.174 9.602 14.464 1.00 87.50 83 ASP A CA 1
ATOM 632 C C . ASP A 1 83 ? -19.619 8.361 15.249 1.00 87.50 83 ASP A C 1
ATOM 634 O O . ASP A 1 83 ? -19.837 7.306 14.678 1.00 87.50 83 ASP A O 1
ATOM 638 N N . ASP A 1 84 ? -19.789 8.473 16.561 1.00 83.19 84 ASP A N 1
ATOM 639 C CA . ASP A 1 84 ? -20.301 7.390 17.417 1.00 83.19 84 ASP A CA 1
ATOM 640 C C . ASP A 1 84 ? -21.840 7.316 17.454 1.00 83.19 84 ASP A C 1
ATOM 642 O O . ASP A 1 84 ? -22.423 6.664 18.323 1.00 83.19 84 ASP A O 1
ATOM 646 N N . GLY A 1 85 ? -22.518 8.047 16.563 1.00 79.12 85 GLY A N 1
ATOM 647 C CA . GLY A 1 85 ? -23.973 8.129 16.516 1.00 79.12 85 GLY A CA 1
ATOM 648 C C . GLY A 1 85 ? -24.601 8.966 17.639 1.00 79.12 85 GLY A C 1
ATOM 649 O O . GLY A 1 85 ? -25.814 9.174 17.617 1.00 79.12 85 GLY A O 1
ATOM 650 N N . SER A 1 86 ? -23.814 9.499 18.586 1.00 76.50 86 SER A N 1
ATOM 651 C CA . SER A 1 86 ? -24.327 10.249 19.747 1.00 76.50 86 SER A CA 1
ATOM 652 C C . SER A 1 86 ? -24.662 11.714 19.444 1.00 76.50 86 SER A C 1
ATOM 654 O O . SER A 1 86 ? -25.516 12.316 20.103 1.00 76.50 86 SER A O 1
ATOM 656 N N . ALA A 1 87 ? -24.009 12.313 18.443 1.00 70.56 87 ALA A N 1
ATOM 657 C CA . ALA A 1 87 ? -24.274 13.695 18.047 1.00 70.56 87 ALA A CA 1
ATOM 658 C C . ALA A 1 87 ? -25.716 13.829 17.528 1.00 70.56 87 ALA A C 1
ATOM 660 O O . ALA A 1 87 ? -26.205 12.930 16.862 1.00 70.56 87 ALA A O 1
ATOM 661 N N . LYS A 1 88 ? -26.415 14.947 17.740 1.00 61.50 88 LYS A N 1
ATOM 662 C CA . LYS A 1 88 ? -27.679 15.216 17.026 1.00 61.50 88 LYS A CA 1
ATOM 663 C C . LYS A 1 88 ? -27.350 15.927 15.715 1.00 61.50 88 LYS A C 1
ATOM 665 O O . LYS A 1 88 ? -27.033 17.112 15.736 1.00 61.50 88 LYS A O 1
ATOM 670 N N . LEU A 1 89 ? -27.374 15.212 14.588 1.00 59.09 89 LEU A N 1
ATOM 671 C CA . LEU A 1 89 ? -27.269 15.857 13.276 1.00 59.09 89 LEU A CA 1
ATOM 672 C C . LEU A 1 89 ? -28.601 16.549 12.945 1.00 59.09 89 LEU A C 1
ATOM 674 O O . LEU A 1 89 ? -29.658 15.974 13.229 1.00 59.09 89 LEU A O 1
ATOM 678 N N . PRO A 1 90 ? -28.580 17.751 12.343 1.00 56.31 90 PRO A N 1
ATOM 679 C CA . PRO A 1 90 ? -29.782 18.316 11.745 1.00 56.31 90 PRO A CA 1
ATOM 680 C C . PRO A 1 90 ? -30.317 17.342 10.679 1.00 56.31 90 PRO A C 1
ATOM 682 O O . PRO A 1 90 ? -29.519 16.648 10.041 1.00 56.31 90 PRO A O 1
ATOM 685 N N . PRO A 1 91 ? -31.646 17.238 10.497 1.00 51.38 91 PRO A N 1
ATOM 686 C CA . PRO A 1 91 ? -32.227 16.318 9.527 1.00 51.38 91 PRO A CA 1
ATOM 687 C C . PRO A 1 91 ? -31.685 16.641 8.132 1.00 51.38 91 PRO A C 1
ATOM 689 O O . PRO A 1 91 ? -31.922 17.724 7.599 1.00 51.38 91 PRO A O 1
ATOM 692 N N . ALA A 1 92 ? -30.920 15.709 7.561 1.00 54.78 92 ALA A N 1
ATOM 693 C CA . ALA A 1 92 ? -30.460 15.814 6.188 1.00 54.78 92 ALA A CA 1
ATOM 694 C C . ALA A 1 92 ? -31.681 15.743 5.260 1.00 54.78 92 ALA A C 1
ATOM 696 O O . ALA A 1 92 ? -32.541 14.872 5.406 1.00 54.78 92 ALA A O 1
ATOM 697 N N . ILE A 1 93 ? -31.782 16.689 4.328 1.00 45.84 93 ILE A N 1
ATOM 698 C CA . ILE A 1 93 ? -32.858 16.720 3.339 1.00 45.84 93 ILE A CA 1
ATOM 699 C C . ILE A 1 93 ? -32.625 15.556 2.367 1.00 45.84 93 ILE A C 1
ATOM 701 O O . ILE A 1 93 ? -31.678 15.584 1.589 1.00 45.84 93 ILE A O 1
ATOM 705 N N . GLY A 1 94 ? -33.489 14.541 2.415 1.00 51.69 94 GLY A N 1
ATOM 706 C CA . GLY A 1 94 ? -33.631 13.529 1.361 1.00 51.69 94 GLY A CA 1
ATOM 707 C C . GLY A 1 94 ? -32.893 12.199 1.551 1.00 51.69 94 GLY A C 1
ATOM 708 O O . GLY A 1 94 ? -33.324 11.213 0.960 1.00 51.69 94 GLY A O 1
ATOM 709 N N . GLU A 1 95 ? -31.870 12.108 2.405 1.00 52.28 95 GLU A N 1
ATOM 710 C CA . GLU A 1 95 ? -31.139 10.853 2.649 1.00 52.28 95 GLU A CA 1
ATOM 711 C C . GLU A 1 95 ? -31.060 10.518 4.142 1.00 52.28 95 GLU A C 1
ATOM 713 O O . GLU A 1 95 ? -30.845 11.391 4.987 1.00 52.28 95 GLU A O 1
ATOM 718 N N . LYS A 1 96 ? -31.233 9.232 4.486 1.00 57.47 96 LYS A N 1
ATOM 719 C CA . LYS A 1 96 ? -30.981 8.757 5.852 1.00 57.47 96 LYS A CA 1
ATOM 720 C C . LYS A 1 96 ? -29.503 9.012 6.169 1.00 57.47 96 LYS A C 1
ATOM 722 O O . LYS A 1 96 ? -28.655 8.499 5.442 1.00 57.47 96 LYS A O 1
ATOM 727 N N . PRO A 1 97 ? -29.173 9.763 7.232 1.00 66.38 97 PRO A N 1
ATOM 728 C CA . PRO A 1 97 ? -27.782 10.007 7.579 1.00 66.38 97 PRO A CA 1
ATOM 729 C C . PRO A 1 97 ? -27.101 8.674 7.906 1.00 66.38 97 PRO A C 1
ATOM 731 O O . PRO A 1 97 ? -27.554 7.948 8.792 1.00 66.38 97 PRO A O 1
ATOM 734 N N . PHE A 1 98 ? -26.023 8.348 7.190 1.00 74.50 98 PHE A N 1
ATOM 735 C CA . PHE A 1 98 ? -25.167 7.214 7.524 1.00 74.50 98 PHE A CA 1
ATOM 736 C C . PHE A 1 98 ? -24.429 7.518 8.832 1.00 74.50 98 PHE A C 1
ATOM 738 O O . PHE A 1 98 ? -23.737 8.538 8.955 1.00 74.50 98 PHE A O 1
ATOM 745 N N . ARG A 1 99 ? -24.620 6.639 9.814 1.00 82.31 99 ARG A N 1
ATOM 746 C CA . ARG A 1 99 ? -24.139 6.774 11.189 1.00 82.31 99 ARG A CA 1
ATOM 747 C C . ARG A 1 99 ? -23.407 5.522 11.601 1.00 82.31 99 ARG A C 1
ATOM 749 O O . ARG A 1 99 ? -23.871 4.425 11.289 1.00 82.31 99 ARG A O 1
ATOM 756 N N . CYS A 1 100 ? -22.331 5.698 12.352 1.00 83.12 100 CYS A N 1
ATOM 757 C CA . CYS A 1 100 ? -21.661 4.571 12.967 1.00 83.12 100 CYS A CA 1
ATOM 758 C C . CYS A 1 100 ? -22.149 4.324 14.391 1.00 83.12 100 CYS A C 1
ATOM 760 O O . CYS A 1 100 ? -22.824 5.158 14.998 1.00 83.12 100 CYS A O 1
ATOM 762 N N . SER A 1 101 ? -21.858 3.125 14.886 1.00 82.69 101 SER A N 1
ATOM 763 C CA . SER A 1 101 ? -22.090 2.757 16.275 1.00 82.69 101 SER A CA 1
ATOM 764 C C . SER A 1 101 ? -20.883 3.146 17.138 1.00 82.69 101 SER A C 1
ATOM 766 O O . SER A 1 101 ? -19.784 3.330 16.608 1.00 82.69 101 SER A O 1
ATOM 768 N N . PRO A 1 102 ? -21.051 3.216 18.470 1.00 81.12 102 PRO A N 1
ATOM 769 C CA . PRO A 1 102 ? -19.943 3.451 19.395 1.00 81.12 102 PRO A CA 1
ATOM 770 C C . PRO A 1 102 ? -18.794 2.441 19.264 1.00 81.12 102 PRO A C 1
ATOM 772 O O . PRO A 1 102 ? -17.646 2.799 19.506 1.00 81.12 102 PRO A O 1
ATOM 775 N N . ASP A 1 103 ? -19.091 1.206 18.848 1.00 77.69 103 ASP A N 1
ATOM 776 C CA . ASP A 1 103 ? -18.092 0.143 18.665 1.00 77.69 103 ASP A CA 1
ATOM 777 C C . ASP A 1 103 ? -17.235 0.337 17.397 1.00 77.69 103 ASP A C 1
ATOM 779 O O . ASP A 1 103 ? -16.105 -0.143 17.324 1.00 77.69 103 ASP A O 1
ATOM 783 N N . TYR A 1 104 ? -17.748 1.074 16.404 1.00 84.38 104 TYR A N 1
ATOM 784 C CA . TYR A 1 104 ? -17.075 1.348 15.128 1.00 84.38 104 TYR A CA 1
ATOM 785 C C . TYR A 1 104 ? -17.102 2.847 14.811 1.00 84.38 104 TYR A C 1
ATOM 787 O O . TYR A 1 104 ? -17.647 3.250 13.785 1.00 84.38 104 TYR A O 1
ATOM 795 N N . PRO A 1 105 ? -16.541 3.709 15.669 1.00 86.62 105 PRO A N 1
ATOM 796 C CA . PRO A 1 105 ? -16.870 5.129 15.670 1.00 86.62 105 PRO A CA 1
ATOM 797 C C . PRO A 1 105 ? -16.226 5.918 14.523 1.00 86.62 105 PRO A C 1
ATOM 799 O O . PRO A 1 105 ? -16.446 7.122 14.423 1.00 86.62 105 PRO A O 1
ATOM 802 N N . ILE A 1 106 ? -15.404 5.302 13.667 1.00 86.88 106 ILE A N 1
ATOM 803 C CA . ILE A 1 106 ? -14.749 6.005 12.559 1.00 86.88 106 ILE A CA 1
ATOM 804 C C . ILE A 1 106 ? -15.527 5.785 11.277 1.00 86.88 106 ILE A C 1
ATOM 806 O O . ILE A 1 106 ? -15.456 4.723 10.660 1.00 86.88 106 ILE A O 1
ATOM 810 N N . ARG A 1 107 ? -16.229 6.829 10.841 1.00 88.75 107 ARG A N 1
ATOM 811 C CA . ARG A 1 107 ? -16.861 6.868 9.530 1.00 88.75 107 ARG A CA 1
ATOM 812 C C . ARG A 1 107 ? -15.815 7.176 8.475 1.00 88.75 107 ARG A C 1
ATOM 814 O O . ARG A 1 107 ? -15.208 8.245 8.493 1.00 88.75 107 ARG A O 1
ATOM 821 N N . VAL A 1 108 ? -15.668 6.261 7.535 1.00 88.81 108 VAL A N 1
ATOM 822 C CA . VAL A 1 108 ? -14.805 6.384 6.370 1.00 88.81 108 VAL A CA 1
ATOM 823 C C . VAL A 1 108 ? -15.673 6.549 5.129 1.00 88.81 108 VAL A C 1
ATOM 825 O O . VAL A 1 108 ? -16.644 5.815 4.955 1.00 88.81 108 VAL A O 1
ATOM 828 N N . ALA A 1 109 ? -15.329 7.498 4.263 1.00 89.44 109 ALA A N 1
ATOM 829 C CA . ALA A 1 109 ? -15.978 7.690 2.975 1.00 89.44 109 ALA A CA 1
ATOM 830 C C . ALA A 1 109 ? -14.944 7.702 1.850 1.00 89.44 109 ALA A C 1
ATOM 832 O O . ALA A 1 109 ? -13.953 8.423 1.929 1.00 89.44 109 ALA A O 1
ATOM 833 N N . PHE A 1 110 ? -15.210 6.944 0.790 1.00 89.56 110 PHE A N 1
ATOM 834 C CA . PHE A 1 110 ? -14.407 6.901 -0.427 1.00 89.56 110 PHE A CA 1
ATOM 835 C C . PHE A 1 110 ? -15.252 7.368 -1.602 1.00 89.56 110 PHE A C 1
ATOM 837 O O . PHE A 1 110 ? -16.255 6.744 -1.946 1.00 89.56 110 PHE A O 1
ATOM 844 N N . LYS A 1 111 ? -14.842 8.466 -2.232 1.00 90.75 111 LYS A N 1
ATOM 845 C CA . LYS A 1 111 ? -15.448 8.985 -3.453 1.00 90.75 111 LYS A CA 1
ATOM 846 C C . LYS A 1 111 ? -14.579 8.625 -4.646 1.00 90.75 111 LYS A C 1
ATOM 848 O O . LYS A 1 111 ? -13.444 9.094 -4.754 1.00 90.75 111 LYS A O 1
ATOM 853 N N . ASN A 1 112 ? -15.139 7.837 -5.555 1.00 91.12 112 ASN A N 1
ATOM 854 C CA . ASN A 1 112 ? -14.496 7.496 -6.811 1.00 91.12 112 ASN A CA 1
ATOM 855 C C . ASN A 1 112 ? -14.673 8.646 -7.815 1.00 91.12 112 ASN A C 1
ATOM 857 O O . ASN A 1 112 ? -15.766 8.836 -8.341 1.00 91.12 112 ASN A O 1
ATOM 861 N N . ASN A 1 113 ? -13.619 9.421 -8.085 1.00 89.81 113 ASN A N 1
ATOM 862 C CA . ASN A 1 113 ? -13.648 10.458 -9.127 1.00 89.81 113 ASN A CA 1
ATOM 863 C C . ASN A 1 113 ? -13.066 9.969 -10.463 1.00 89.81 113 ASN A C 1
ATOM 865 O O . ASN A 1 113 ? -12.944 10.762 -11.397 1.00 89.81 113 ASN A O 1
ATOM 869 N N . SER A 1 114 ? -12.691 8.692 -10.556 1.00 87.50 114 SER A N 1
ATOM 870 C CA . SER A 1 114 ? -12.217 8.095 -11.799 1.00 87.50 114 SER A CA 1
ATOM 871 C C . SER A 1 114 ? -13.380 7.772 -12.743 1.00 87.50 114 SER A C 1
ATOM 873 O O . SER A 1 114 ? -14.557 7.871 -12.385 1.00 87.50 114 SER A O 1
ATOM 875 N N . LYS A 1 115 ? -13.040 7.377 -13.973 1.00 86.38 115 LYS A N 1
ATOM 876 C CA . LYS A 1 115 ? -14.006 6.881 -14.965 1.00 86.38 115 LYS A CA 1
ATOM 877 C C . LYS A 1 115 ? -14.271 5.378 -14.844 1.00 86.38 115 LYS A C 1
ATOM 879 O O . LYS A 1 115 ? -15.159 4.884 -15.533 1.00 86.38 115 LYS A O 1
ATOM 884 N N . THR A 1 116 ? -13.506 4.663 -14.020 1.00 84.50 116 THR A N 1
ATOM 885 C CA . THR A 1 116 ? -13.573 3.205 -13.895 1.00 84.50 116 THR A CA 1
ATOM 886 C C . THR A 1 116 ? -14.155 2.802 -12.547 1.00 84.50 116 THR A C 1
ATOM 888 O O . THR A 1 116 ? -14.188 3.580 -11.593 1.00 84.50 116 THR A O 1
ATOM 891 N N . THR A 1 117 ? -14.713 1.597 -12.481 1.00 85.38 117 THR A N 1
ATOM 892 C CA . THR A 1 117 ? -15.281 1.056 -11.244 1.00 85.38 117 THR A CA 1
ATOM 893 C C . THR A 1 117 ? -14.162 0.437 -10.422 1.00 85.38 117 THR A C 1
ATOM 895 O O . THR A 1 117 ? -13.418 -0.402 -10.922 1.00 85.38 117 THR A O 1
ATOM 898 N N . ILE A 1 118 ? -14.055 0.831 -9.157 1.00 83.94 118 ILE A N 1
ATOM 899 C CA . ILE A 1 118 ? -13.088 0.250 -8.220 1.00 83.94 118 ILE A CA 1
ATOM 900 C C . ILE A 1 118 ? -13.657 -1.066 -7.706 1.00 83.94 118 ILE A C 1
ATOM 902 O O . ILE A 1 118 ? -14.833 -1.095 -7.358 1.00 83.94 118 ILE A O 1
ATOM 906 N N . GLY A 1 119 ? -12.848 -2.122 -7.651 1.00 79.00 119 GLY A N 1
ATOM 907 C CA . GLY A 1 119 ? -13.225 -3.417 -7.071 1.00 79.00 119 GLY A CA 1
ATOM 908 C C . GLY A 1 119 ? -12.603 -3.676 -5.703 1.00 79.00 119 GLY A C 1
ATOM 909 O O . GLY A 1 119 ? -13.238 -4.290 -4.848 1.00 79.00 119 GLY A O 1
ATOM 910 N N . HIS A 1 120 ? -11.385 -3.175 -5.490 1.00 81.06 120 HIS A N 1
ATOM 911 C CA . HIS A 1 120 ? -10.620 -3.391 -4.267 1.00 81.06 120 HIS A CA 1
ATOM 912 C C . HIS A 1 120 ? -9.915 -2.111 -3.821 1.00 81.06 120 HIS A C 1
ATOM 914 O O . HIS A 1 120 ? -9.413 -1.346 -4.653 1.00 81.06 120 HIS A O 1
ATOM 920 N N . LEU A 1 121 ? -9.848 -1.900 -2.506 1.00 78.25 121 LEU A N 1
ATOM 921 C CA . LEU A 1 121 ? -9.126 -0.801 -1.869 1.00 78.25 121 LEU A CA 1
ATOM 922 C C . LEU A 1 121 ? -8.254 -1.299 -0.720 1.00 78.25 121 LEU A C 1
ATOM 924 O O . LEU A 1 121 ? -8.768 -1.884 0.233 1.00 78.25 121 LEU A O 1
ATOM 928 N N . ASP A 1 122 ? -6.979 -0.919 -0.757 1.00 79.31 122 ASP A N 1
ATOM 929 C CA . ASP A 1 122 ? -6.047 -1.039 0.361 1.00 79.31 122 ASP A CA 1
ATOM 930 C C . ASP A 1 122 ? -5.797 0.345 0.958 1.00 79.31 122 ASP A C 1
ATOM 932 O O . ASP A 1 122 ? -5.332 1.264 0.272 1.00 79.31 122 ASP A O 1
ATOM 936 N N . PHE A 1 123 ? -6.079 0.519 2.246 1.00 81.94 123 PHE A N 1
ATOM 937 C CA . PHE A 1 123 ? -5.934 1.812 2.911 1.00 81.94 123 PHE A CA 1
ATOM 938 C C . PHE A 1 123 ? -5.519 1.685 4.376 1.00 81.94 123 PHE A C 1
ATOM 940 O O . PHE A 1 123 ? -5.621 0.628 4.987 1.00 81.94 123 PHE A O 1
ATOM 947 N N . SER A 1 124 ? -5.053 2.779 4.967 1.00 82.62 124 SER A N 1
ATOM 948 C CA . SER A 1 124 ? -4.839 2.904 6.409 1.00 82.62 124 SER A CA 1
ATOM 949 C C . SER A 1 124 ? -5.605 4.093 6.966 1.00 82.62 124 SER A C 1
ATOM 951 O O . SER A 1 124 ? -5.877 5.061 6.254 1.00 82.62 124 SER A O 1
ATOM 953 N N . ILE A 1 125 ? -5.957 4.009 8.248 1.00 85.25 125 ILE A N 1
ATOM 954 C CA . ILE A 1 125 ? -6.558 5.113 8.997 1.00 85.25 125 ILE A CA 1
ATOM 955 C C . ILE A 1 125 ? -5.502 5.596 9.985 1.00 85.25 125 ILE A C 1
ATOM 957 O O . ILE A 1 125 ? -5.111 4.876 10.895 1.00 85.25 125 ILE A O 1
ATOM 961 N N . GLU A 1 126 ? -5.036 6.821 9.817 1.00 87.81 126 GLU A N 1
ATOM 962 C CA . GLU A 1 126 ? -4.172 7.477 10.790 1.00 87.81 126 GLU A CA 1
ATOM 963 C C . GLU A 1 126 ? -5.005 8.432 11.630 1.00 87.81 126 GLU A C 1
ATOM 965 O O . GLU A 1 126 ? -5.901 9.093 11.109 1.00 87.81 126 GLU A O 1
ATOM 970 N N . GLY A 1 127 ? -4.697 8.526 12.918 1.00 86.81 127 GLY A N 1
ATOM 971 C CA . GLY A 1 127 ? -5.265 9.540 13.798 1.00 86.81 127 GLY A CA 1
ATOM 972 C C . GLY A 1 127 ? -4.139 10.282 14.489 1.00 86.81 127 GLY A C 1
ATOM 973 O O . GLY A 1 127 ? -3.234 9.660 15.048 1.00 86.81 127 GLY A O 1
ATOM 974 N N . ARG A 1 128 ? -4.181 11.612 14.429 1.00 88.06 128 ARG A N 1
ATOM 975 C CA . ARG A 1 128 ? -3.161 12.484 15.016 1.00 88.06 128 ARG A CA 1
ATOM 976 C C . ARG A 1 128 ? -3.815 13.456 15.994 1.00 88.06 128 ARG A C 1
ATOM 978 O O . ARG A 1 128 ? -4.829 14.060 15.656 1.00 88.06 128 ARG A O 1
ATOM 985 N N . PRO A 1 129 ? -3.279 13.628 17.209 1.00 87.00 129 PRO A N 1
ATOM 986 C CA . PRO A 1 129 ? -3.694 14.720 18.081 1.00 87.00 129 PRO A CA 1
ATOM 987 C C . PRO A 1 129 ? -3.295 16.062 17.456 1.00 87.00 129 PRO A C 1
ATOM 989 O O . PRO A 1 129 ? -2.211 16.159 16.889 1.00 87.00 129 PRO A O 1
ATOM 992 N N . ALA A 1 130 ? -4.087 17.120 17.655 1.00 82.12 130 ALA A N 1
ATOM 993 C CA . ALA A 1 130 ? -3.834 18.449 17.072 1.00 82.12 130 ALA A CA 1
ATOM 994 C C . ALA A 1 130 ? -2.414 19.019 17.321 1.00 82.12 130 ALA A C 1
ATOM 996 O O . ALA A 1 130 ? -1.922 19.831 16.543 1.00 82.12 130 ALA A O 1
ATOM 997 N N . ASN A 1 131 ? -1.734 18.574 18.386 1.00 80.06 131 ASN A N 1
ATOM 998 C CA . ASN A 1 131 ? -0.398 19.041 18.777 1.00 80.06 131 ASN A CA 1
ATOM 999 C C . ASN A 1 131 ? 0.730 18.022 18.518 1.00 80.06 131 ASN A C 1
ATOM 1001 O O . ASN A 1 131 ? 1.834 18.198 19.035 1.00 80.06 131 ASN A O 1
ATOM 1005 N N . ARG A 1 132 ? 0.479 16.927 17.785 1.00 76.06 132 ARG A N 1
ATOM 1006 C CA . ARG A 1 132 ? 1.485 15.889 1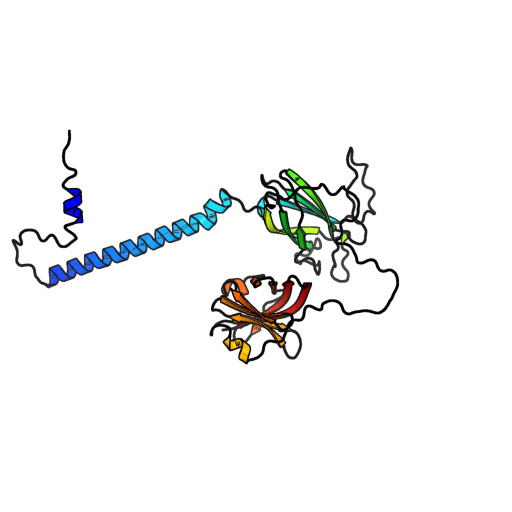7.495 1.00 76.06 132 ARG A CA 1
ATOM 1007 C C . ARG A 1 132 ? 1.415 15.442 16.034 1.00 76.06 132 ARG A C 1
ATOM 1009 O O . ARG A 1 132 ? 0.344 15.339 15.453 1.00 76.06 132 ARG A O 1
ATOM 1016 N N . SER A 1 133 ? 2.571 15.132 15.449 1.00 76.56 133 SER A N 1
ATOM 1017 C CA . SER A 1 133 ? 2.666 14.550 14.101 1.00 76.56 133 SER A CA 1
ATOM 1018 C C . SER A 1 133 ? 2.545 13.027 14.083 1.00 76.56 133 SER A C 1
ATOM 1020 O O . SER A 1 133 ? 2.316 12.454 13.019 1.00 76.56 133 SER A O 1
ATOM 1022 N N . ASP A 1 134 ? 2.731 12.385 15.236 1.00 79.19 134 ASP A N 1
ATOM 1023 C CA . ASP A 1 134 ? 2.769 10.931 15.357 1.00 79.19 134 ASP A CA 1
ATOM 1024 C C . ASP A 1 134 ? 1.368 10.341 15.178 1.00 79.19 134 ASP A C 1
ATOM 1026 O O . ASP A 1 134 ? 0.387 10.860 15.719 1.00 79.19 134 ASP A O 1
ATOM 1030 N N . ASN A 1 135 ? 1.279 9.236 14.436 1.00 81.69 135 ASN A N 1
ATOM 1031 C CA . ASN A 1 135 ? 0.066 8.430 14.403 1.00 81.69 135 ASN A CA 1
ATOM 1032 C C . ASN A 1 135 ? -0.079 7.694 15.741 1.00 81.69 135 ASN A C 1
ATOM 1034 O O . ASN A 1 135 ? 0.774 6.881 16.087 1.00 81.69 135 ASN A O 1
ATOM 1038 N N . VAL A 1 136 ? -1.168 7.966 16.458 1.00 80.44 136 VAL A N 1
ATOM 1039 C CA . VAL A 1 136 ? -1.474 7.372 17.775 1.00 80.44 136 VAL A CA 1
ATOM 1040 C C . VAL A 1 136 ? -2.564 6.301 17.697 1.00 80.44 136 VAL A C 1
ATOM 1042 O O . VAL A 1 136 ? -3.031 5.802 18.722 1.00 80.44 136 VAL A O 1
ATOM 1045 N N . VAL A 1 137 ? -3.019 5.981 16.483 1.00 78.75 137 VAL A N 1
ATOM 1046 C CA . VAL A 1 137 ? -3.977 4.905 16.243 1.00 78.75 137 VAL A CA 1
ATOM 1047 C C . VAL A 1 137 ? -3.213 3.602 16.045 1.00 78.75 137 VAL A C 1
ATOM 1049 O O . VAL A 1 137 ? -2.488 3.426 15.063 1.00 78.75 137 VAL A O 1
ATOM 1052 N N . ASP A 1 138 ? -3.411 2.674 16.974 1.00 63.12 138 ASP A N 1
ATOM 1053 C CA . ASP A 1 138 ? -2.837 1.340 16.939 1.00 63.12 138 ASP A CA 1
ATOM 1054 C C . ASP A 1 138 ? -3.733 0.379 16.137 1.00 63.12 138 ASP A C 1
ATOM 1056 O O . ASP A 1 138 ? -4.963 0.397 16.223 1.00 63.12 138 ASP A O 1
ATOM 1060 N N . GLY A 1 139 ? -3.114 -0.464 15.310 1.00 54.41 139 GLY A N 1
ATOM 1061 C CA . GLY A 1 139 ? -3.817 -1.474 14.503 1.00 54.41 139 GLY A CA 1
ATOM 1062 C C . GLY A 1 139 ? -4.555 -0.952 13.259 1.00 54.41 139 GLY A C 1
ATOM 1063 O O . GLY A 1 139 ? -5.301 -1.708 12.641 1.00 54.41 139 GLY A O 1
ATOM 1064 N N . ALA A 1 140 ? -4.345 0.306 12.862 1.00 52.59 140 ALA A N 1
ATOM 1065 C CA . ALA A 1 140 ? -4.977 0.908 11.683 1.00 52.59 140 ALA A CA 1
ATOM 1066 C C . ALA A 1 140 ? -4.052 1.045 10.457 1.00 52.59 140 ALA A C 1
ATOM 1068 O O . ALA A 1 140 ? -4.386 1.743 9.500 1.00 52.59 140 ALA A O 1
ATOM 1069 N N . SER A 1 141 ? -2.901 0.364 10.468 1.00 54.19 141 SER A N 1
ATOM 1070 C CA . SER A 1 141 ? -1.875 0.457 9.422 1.00 54.19 141 SER A CA 1
ATOM 1071 C C . SER A 1 141 ? -2.269 -0.181 8.088 1.00 54.19 141 SER A C 1
ATOM 1073 O O . SER A 1 141 ? -1.683 0.178 7.073 1.00 54.19 141 SER A O 1
ATOM 1075 N N . TRP A 1 142 ? -3.241 -1.099 8.071 1.00 56.44 142 TRP A N 1
ATOM 1076 C CA . TRP A 1 142 ? -3.724 -1.739 6.846 1.00 56.44 142 TRP A CA 1
ATOM 1077 C C . TRP A 1 142 ? -5.165 -2.227 7.007 1.00 56.44 142 TRP A C 1
ATOM 1079 O O . TRP A 1 142 ? -5.495 -2.940 7.957 1.00 56.44 142 TRP A O 1
ATOM 1089 N N . ARG A 1 143 ? -6.031 -1.823 6.083 1.00 67.25 143 ARG A N 1
ATOM 1090 C CA . ARG A 1 143 ? -7.439 -2.190 5.962 1.00 67.25 143 ARG A CA 1
ATOM 1091 C C . ARG A 1 143 ? -7.709 -2.493 4.494 1.00 67.25 143 ARG A C 1
ATOM 1093 O O . ARG A 1 143 ? -7.206 -1.789 3.620 1.00 67.25 143 ARG A O 1
ATOM 1100 N N . GLN A 1 144 ? -8.518 -3.515 4.254 1.00 66.06 144 GLN A N 1
ATOM 1101 C CA . GLN A 1 144 ? -8.956 -3.895 2.917 1.00 66.06 144 GLN A CA 1
ATOM 1102 C C . GLN A 1 144 ? -10.462 -3.732 2.815 1.00 66.06 144 GLN A C 1
ATOM 1104 O O . GLN A 1 144 ? -11.193 -4.037 3.761 1.00 66.06 144 GLN A O 1
ATOM 1109 N N . ALA A 1 145 ? -10.914 -3.237 1.672 1.00 67.56 145 ALA A N 1
ATOM 1110 C CA . ALA A 1 145 ? -12.320 -3.214 1.320 1.00 67.56 145 ALA A CA 1
ATOM 1111 C C . ALA A 1 145 ? -12.496 -3.791 -0.085 1.00 67.56 145 ALA A C 1
ATOM 1113 O O . ALA A 1 145 ? -12.216 -3.125 -1.082 1.00 67.56 145 ALA A O 1
ATOM 1114 N N . ASP A 1 146 ? -13.012 -5.018 -0.139 1.00 67.00 146 ASP A N 1
ATOM 1115 C CA . ASP A 1 146 ? -13.565 -5.631 -1.346 1.00 67.00 146 ASP A CA 1
ATOM 1116 C C . ASP A 1 146 ? -14.941 -5.021 -1.609 1.00 67.00 146 ASP A C 1
ATOM 1118 O O . ASP A 1 146 ? -15.988 -5.568 -1.259 1.00 67.00 146 ASP A O 1
ATOM 1122 N N . THR A 1 147 ? -14.950 -3.796 -2.124 1.00 70.88 147 THR A N 1
ATOM 1123 C CA . THR A 1 147 ? -16.181 -3.075 -2.426 1.00 70.88 147 THR A CA 1
ATOM 1124 C C . THR A 1 147 ? -16.125 -2.507 -3.825 1.00 70.88 147 THR A C 1
ATOM 1126 O O . THR A 1 147 ? -15.208 -1.779 -4.197 1.00 70.88 147 THR A O 1
ATOM 1129 N N . ILE A 1 148 ? -17.200 -2.784 -4.558 1.00 77.06 148 ILE A N 1
ATOM 1130 C CA . ILE A 1 148 ? -17.436 -2.232 -5.880 1.00 77.06 148 ILE A CA 1
ATOM 1131 C C . ILE A 1 148 ? -17.890 -0.778 -5.709 1.00 77.06 148 ILE A C 1
ATOM 1133 O O . ILE A 1 148 ? -18.987 -0.530 -5.209 1.00 77.06 148 ILE A O 1
ATOM 1137 N N . ILE A 1 149 ? -17.065 0.189 -6.114 1.00 82.94 149 ILE A N 1
ATOM 1138 C CA . ILE A 1 149 ? -17.399 1.622 -6.077 1.00 82.94 149 ILE A CA 1
ATOM 1139 C C . ILE A 1 149 ? -17.477 2.142 -7.516 1.00 82.94 149 ILE A C 1
ATOM 1141 O O . ILE A 1 149 ? -16.434 2.376 -8.139 1.00 82.94 149 ILE A O 1
ATOM 1145 N N . PRO A 1 150 ? -18.689 2.346 -8.066 1.00 85.38 150 PRO A N 1
ATOM 1146 C CA . PRO A 1 150 ? -18.865 2.880 -9.410 1.00 85.38 150 PRO A CA 1
ATOM 1147 C C . PRO A 1 150 ? -18.248 4.269 -9.570 1.00 85.38 150 PRO A C 1
ATOM 1149 O O . PRO A 1 150 ? -18.121 5.027 -8.604 1.00 85.38 150 PRO A O 1
ATOM 1152 N N . ALA A 1 151 ? -17.913 4.620 -10.810 1.00 86.81 151 ALA A N 1
ATOM 1153 C CA . ALA A 1 151 ? -17.456 5.959 -11.162 1.00 86.81 151 ALA A CA 1
ATOM 1154 C C . ALA A 1 151 ? -18.445 7.035 -10.671 1.00 86.81 151 ALA A C 1
ATOM 1156 O O . ALA A 1 151 ? -19.654 6.938 -10.883 1.00 86.81 151 ALA A O 1
ATOM 1157 N N . GLY A 1 152 ? -17.932 8.062 -9.993 1.00 85.06 152 GLY A N 1
ATOM 1158 C CA . GLY A 1 152 ? -18.716 9.161 -9.422 1.00 85.06 152 GLY A CA 1
ATOM 1159 C C . GLY A 1 152 ? -19.428 8.846 -8.102 1.00 85.06 152 GLY A C 1
ATOM 1160 O O . GLY A 1 152 ? -19.986 9.761 -7.490 1.00 85.06 152 GLY A O 1
ATOM 1161 N N . TYR A 1 153 ? -19.411 7.595 -7.633 1.00 86.12 153 TYR A N 1
ATOM 1162 C CA . TYR A 1 153 ? -20.126 7.192 -6.426 1.00 86.12 153 TYR A CA 1
ATOM 1163 C C . TYR A 1 153 ? -19.295 7.406 -5.155 1.00 86.12 153 TYR A C 1
ATOM 1165 O O . TYR A 1 153 ? -18.062 7.372 -5.175 1.00 86.12 153 TYR A O 1
ATOM 1173 N N . THR A 1 154 ? -19.987 7.631 -4.035 1.00 85.44 154 THR A N 1
ATOM 1174 C CA . THR A 1 154 ? -19.371 7.688 -2.703 1.00 85.44 154 THR A CA 1
ATOM 1175 C C . THR A 1 154 ? -19.823 6.487 -1.894 1.00 85.44 154 THR A C 1
ATOM 1177 O O . THR A 1 154 ? -21.005 6.351 -1.591 1.00 85.44 154 THR A O 1
ATOM 1180 N N . TRP A 1 155 ? -18.877 5.633 -1.525 1.00 86.88 155 TRP A N 1
ATOM 1181 C CA . TRP A 1 155 ? -19.110 4.540 -0.592 1.00 86.88 155 TRP A CA 1
ATOM 1182 C C . TRP A 1 155 ? -18.714 4.959 0.824 1.00 86.88 155 TRP A C 1
ATOM 1184 O O . TRP A 1 155 ? -17.768 5.727 1.004 1.00 86.88 155 TRP A O 1
ATOM 1194 N N . GLN A 1 156 ? -19.447 4.474 1.825 1.00 86.56 156 GLN A N 1
ATOM 1195 C CA . GLN A 1 156 ? -19.227 4.804 3.231 1.00 86.56 156 GLN A CA 1
ATOM 1196 C C . GLN A 1 156 ? -19.255 3.542 4.094 1.00 86.56 156 GLN A C 1
ATOM 1198 O O . GLN A 1 156 ? -20.056 2.639 3.858 1.00 86.56 156 GLN A O 1
ATOM 1203 N N . SER A 1 157 ? -18.388 3.489 5.103 1.00 84.44 157 SER A N 1
ATOM 1204 C CA . SER A 1 157 ? -18.303 2.392 6.072 1.00 84.44 157 SER A CA 1
ATOM 1205 C C . SER A 1 157 ? -17.847 2.882 7.445 1.00 84.44 157 SER A C 1
ATOM 1207 O O . SER A 1 157 ? -17.394 4.016 7.603 1.00 84.44 157 SER A O 1
ATOM 1209 N N . CYS A 1 158 ? -17.999 2.024 8.451 1.00 85.19 158 CYS A N 1
ATOM 1210 C CA . CYS A 1 158 ? -17.646 2.301 9.839 1.00 85.19 158 CYS A CA 1
ATOM 1211 C C . CYS A 1 158 ? -16.535 1.358 10.292 1.00 85.19 158 CYS A C 1
ATOM 1213 O O . CYS A 1 158 ? -16.613 0.156 10.046 1.00 85.19 158 CYS A O 1
ATOM 1215 N N . TRP A 1 159 ? -15.521 1.895 10.967 1.00 84.19 159 TRP A N 1
ATOM 1216 C CA . TRP A 1 159 ? -14.339 1.148 11.385 1.00 84.19 159 TRP A CA 1
ATOM 1217 C C . TRP A 1 159 ? -14.043 1.347 12.865 1.00 84.19 159 TRP A C 1
ATOM 1219 O O . TRP A 1 159 ? -14.185 2.443 13.413 1.00 84.19 159 TRP A O 1
ATOM 1229 N N . ALA A 1 160 ? -13.584 0.270 13.498 1.00 82.69 160 ALA A N 1
ATOM 1230 C CA . ALA A 1 160 ? -13.040 0.319 14.842 1.00 82.69 160 ALA A CA 1
ATOM 1231 C C . ALA A 1 160 ? -11.572 0.764 14.792 1.00 82.69 160 ALA A C 1
ATOM 1233 O O . ALA A 1 160 ? -10.807 0.367 13.900 1.00 82.69 160 ALA A O 1
ATOM 1234 N N . VAL A 1 161 ? -11.179 1.577 15.767 1.00 79.00 161 VAL A N 1
ATOM 1235 C CA . VAL A 1 161 ? -9.800 2.034 15.953 1.00 79.00 161 VAL A CA 1
ATOM 1236 C C . VAL A 1 161 ? -9.405 1.892 17.413 1.00 79.00 161 VAL A C 1
ATOM 1238 O O . VAL A 1 161 ? -10.176 2.241 18.306 1.00 79.00 161 VAL A O 1
ATOM 1241 N N . SER A 1 162 ? -8.195 1.396 17.647 1.00 79.81 162 SER A N 1
ATOM 1242 C CA . SER A 1 162 ? -7.576 1.398 18.969 1.00 79.81 162 SER A CA 1
ATOM 1243 C C . SER A 1 162 ? -6.653 2.602 19.052 1.00 79.81 162 SER A C 1
ATOM 1245 O O . SER A 1 162 ? -5.910 2.874 18.117 1.00 79.81 162 SER A O 1
ATOM 1247 N N . VAL A 1 163 ? -6.703 3.348 20.147 1.00 82.19 163 VAL A N 1
ATOM 1248 C CA . VAL A 1 163 ? -5.881 4.550 20.341 1.00 82.19 163 VAL A CA 1
ATOM 1249 C C . VAL A 1 163 ? -4.961 4.328 21.538 1.00 82.19 163 VAL A C 1
ATOM 1251 O O . VAL A 1 163 ? -5.339 3.620 22.474 1.00 82.19 163 VAL A O 1
ATOM 1254 N N . GLU A 1 164 ? -3.759 4.908 21.509 1.00 78.00 164 GLU A N 1
ATOM 1255 C CA . GLU A 1 164 ? -2.828 4.897 22.644 1.00 78.00 164 GLU A CA 1
ATOM 1256 C C . GLU A 1 164 ? -3.506 5.294 23.970 1.00 78.00 164 GLU A C 1
ATOM 1258 O O . GLU A 1 164 ? -4.388 6.158 24.026 1.00 78.00 164 GLU A O 1
ATOM 1263 N N . GLN A 1 165 ? -3.071 4.660 25.065 1.00 74.31 165 GLN A N 1
ATOM 1264 C CA . GLN A 1 165 ? -3.636 4.885 26.395 1.00 74.31 165 GLN A CA 1
ATOM 1265 C C . GLN A 1 165 ? -3.567 6.367 26.795 1.00 74.31 165 GLN A C 1
ATOM 1267 O O . GLN A 1 165 ? -2.515 6.998 26.728 1.00 74.31 165 GLN A O 1
ATOM 1272 N N . GLY A 1 166 ? -4.698 6.909 27.256 1.00 77.50 166 GLY A N 1
ATOM 1273 C CA . GLY A 1 166 ? -4.813 8.302 27.702 1.00 77.50 166 GLY A CA 1
ATOM 1274 C C . GLY A 1 166 ? -5.260 9.296 26.625 1.00 77.50 166 GLY A C 1
ATOM 1275 O O . GLY A 1 166 ? -5.476 10.462 26.948 1.00 77.50 166 GLY A O 1
ATOM 1276 N N . LEU A 1 167 ? -5.454 8.860 25.376 1.00 81.94 167 LEU A N 1
ATOM 1277 C CA . LEU A 1 167 ? -6.003 9.688 24.300 1.00 81.94 167 LEU A CA 1
ATOM 1278 C C . LEU A 1 167 ? -7.440 9.280 23.960 1.00 81.94 167 LEU A C 1
ATOM 1280 O O . LEU A 1 167 ? -7.802 8.105 23.983 1.00 81.94 167 LEU A O 1
ATOM 1284 N N . SER A 1 168 ? -8.278 10.269 23.639 1.00 84.75 168 SER A N 1
ATOM 1285 C CA . SER A 1 168 ? -9.648 10.024 23.189 1.00 84.75 168 SER A CA 1
ATOM 1286 C C . SER A 1 168 ? -9.690 9.919 21.662 1.00 84.75 168 SER A C 1
ATOM 1288 O O . SER A 1 168 ? -9.206 10.834 20.992 1.00 84.75 168 SER A O 1
ATOM 1290 N N . PRO A 1 169 ? -10.339 8.891 21.083 1.00 84.31 169 PRO A N 1
ATOM 1291 C CA . PRO A 1 169 ? -10.536 8.806 19.637 1.00 84.31 169 PRO A CA 1
ATOM 1292 C C . PRO A 1 169 ? -11.289 10.018 19.070 1.00 84.31 169 PRO A C 1
ATOM 1294 O O . PRO A 1 169 ? -11.082 10.396 17.923 1.00 84.31 169 PRO A O 1
ATOM 1297 N N . LYS A 1 170 ? -12.140 10.671 19.865 1.00 87.75 170 LYS A N 1
ATOM 1298 C CA . LYS A 1 170 ? -12.941 11.821 19.427 1.00 87.75 170 LYS A CA 1
ATOM 1299 C C . LYS A 1 170 ? -12.113 13.079 19.153 1.00 87.75 170 LYS A C 1
ATOM 1301 O O . LYS A 1 170 ? -12.547 13.942 18.400 1.00 87.75 170 LYS A O 1
ATOM 1306 N N . THR A 1 171 ? -10.953 13.208 19.793 1.00 86.56 171 THR A N 1
ATOM 1307 C CA . THR A 1 171 ? -10.107 14.410 19.720 1.00 86.56 171 THR A CA 1
ATOM 1308 C C . THR A 1 171 ? -9.001 14.306 18.672 1.00 86.56 171 THR A C 1
ATOM 1310 O O . THR A 1 171 ? -8.122 15.163 18.638 1.00 86.56 171 THR A O 1
ATOM 1313 N N . LEU A 1 172 ? -8.993 13.235 17.875 1.00 87.62 172 LEU A N 1
ATOM 1314 C CA . LEU A 1 172 ? -7.985 13.008 16.847 1.00 87.62 172 LEU A CA 1
ATOM 1315 C C . LEU A 1 172 ? -8.452 13.539 15.494 1.00 87.62 172 LEU A C 1
ATOM 1317 O O . LEU A 1 172 ? -9.609 13.361 15.110 1.00 87.62 172 LEU A O 1
ATOM 1321 N N . ASP A 1 173 ? -7.509 14.103 14.752 1.00 89.69 173 ASP A N 1
ATOM 1322 C CA . ASP A 1 173 ? -7.660 14.391 13.337 1.00 89.69 173 ASP A CA 1
ATOM 1323 C C . ASP A 1 173 ? -7.341 13.122 12.550 1.00 89.69 173 ASP A C 1
ATOM 1325 O O . ASP A 1 173 ? -6.210 12.620 12.572 1.00 89.69 1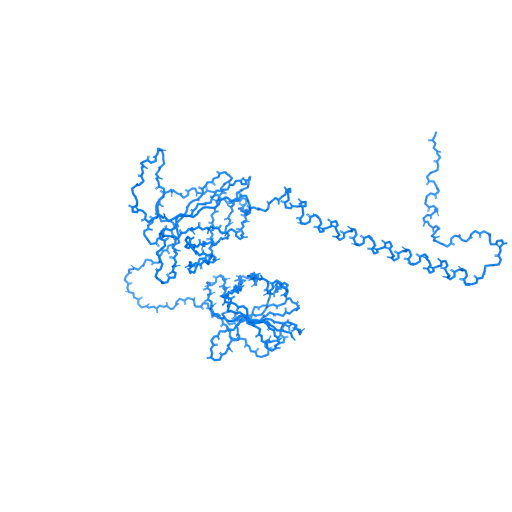73 ASP A O 1
ATOM 1329 N N . TYR A 1 174 ? -8.355 12.583 11.875 1.00 89.25 174 TYR A N 1
ATOM 1330 C CA . TYR A 1 174 ? -8.219 11.360 11.098 1.00 89.25 174 TYR A CA 1
ATOM 1331 C C . TYR A 1 174 ? -7.861 11.648 9.648 1.00 89.25 174 TYR A C 1
ATOM 1333 O O . TYR A 1 174 ? -8.449 12.508 8.992 1.00 89.25 174 TYR A O 1
ATOM 1341 N N . LYS A 1 175 ? -6.932 10.857 9.120 1.00 89.62 175 LYS A N 1
ATOM 1342 C CA . LYS A 1 175 ? -6.541 10.868 7.716 1.00 89.62 175 LYS A CA 1
ATOM 1343 C C . LYS A 1 175 ? -6.566 9.449 7.173 1.00 89.62 175 LYS A C 1
ATOM 1345 O O . LYS A 1 175 ? -6.170 8.510 7.855 1.00 89.62 175 LYS A O 1
ATOM 1350 N N . ILE A 1 176 ? -6.998 9.306 5.926 1.00 88.88 176 ILE A N 1
ATOM 1351 C CA . ILE A 1 176 ? -6.899 8.044 5.197 1.00 88.88 176 ILE A CA 1
ATOM 1352 C C . ILE A 1 176 ? -5.728 8.129 4.232 1.00 88.88 176 ILE A C 1
ATOM 1354 O O . ILE A 1 176 ? -5.608 9.107 3.491 1.00 88.88 176 ILE A O 1
ATOM 1358 N N . ASN A 1 177 ? -4.889 7.099 4.219 1.00 84.56 177 ASN A N 1
ATOM 1359 C CA . ASN A 1 177 ? -3.892 6.919 3.172 1.00 84.56 177 ASN A CA 1
ATOM 1360 C C . ASN A 1 177 ? -4.281 5.696 2.342 1.00 84.56 177 ASN A C 1
ATOM 1362 O O . ASN A 1 177 ? -4.436 4.605 2.883 1.00 84.56 177 ASN A O 1
ATOM 1366 N N . ILE A 1 178 ? -4.471 5.891 1.038 1.00 83.44 178 ILE A N 1
ATOM 1367 C CA . ILE 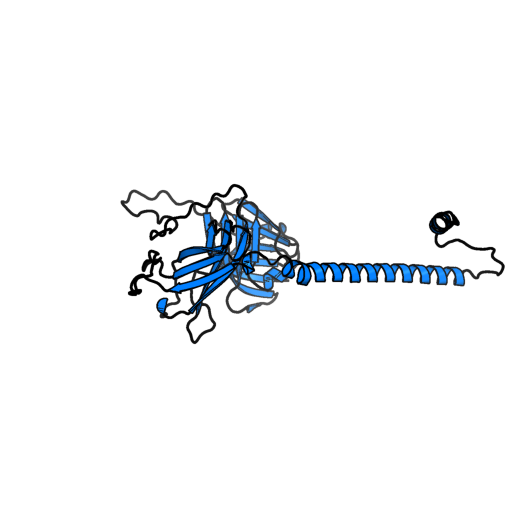A 1 178 ? -4.789 4.816 0.093 1.00 83.44 178 ILE A CA 1
ATOM 1368 C C . ILE A 1 178 ? -3.473 4.291 -0.474 1.00 83.44 178 ILE A C 1
ATOM 1370 O O . ILE A 1 178 ? -2.720 5.034 -1.108 1.00 83.44 178 ILE A O 1
ATOM 1374 N N . TRP A 1 179 ? -3.202 3.013 -0.250 1.00 79.81 179 TRP A N 1
ATOM 1375 C CA . TRP A 1 179 ? -1.986 2.341 -0.699 1.00 79.81 179 TRP A CA 1
ATOM 1376 C C . TRP A 1 179 ? -2.174 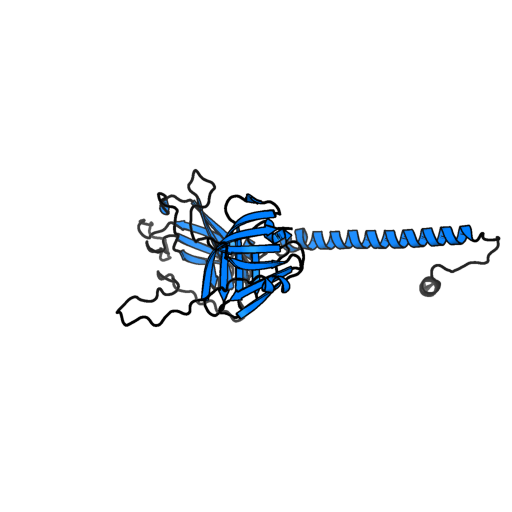1.747 -2.092 1.00 79.81 179 TRP A C 1
ATOM 1378 O O . TRP A 1 179 ? -1.310 1.913 -2.961 1.00 79.81 179 TRP A O 1
ATOM 1388 N N . GLY A 1 180 ? -3.337 1.135 -2.312 1.00 78.88 180 GLY A N 1
ATOM 1389 C CA . GLY A 1 180 ? -3.690 0.411 -3.524 1.00 78.88 180 GLY A CA 1
ATOM 1390 C C . GLY A 1 180 ? -5.167 0.568 -3.867 1.00 78.88 180 GLY A C 1
ATOM 1391 O O . GLY A 1 180 ? -6.018 0.741 -2.995 1.00 78.88 180 GLY A O 1
ATOM 1392 N N . ALA A 1 181 ? -5.454 0.542 -5.163 1.00 82.38 181 ALA A N 1
ATOM 1393 C CA . ALA A 1 181 ? -6.803 0.457 -5.695 1.00 82.38 181 ALA A CA 1
ATOM 1394 C C . ALA A 1 181 ? -6.743 -0.315 -7.012 1.00 82.38 181 ALA A C 1
ATOM 1396 O O . ALA A 1 181 ? -5.897 0.001 -7.854 1.00 82.38 181 ALA A O 1
ATOM 1397 N N . THR A 1 182 ? -7.628 -1.290 -7.193 1.00 81.12 182 THR A N 1
ATOM 1398 C CA . THR A 1 182 ? -7.743 -2.041 -8.449 1.00 81.12 182 THR A CA 1
ATOM 1399 C C . THR A 1 182 ? -9.129 -1.879 -9.052 1.00 81.12 182 THR A C 1
ATOM 1401 O O . THR A 1 182 ? -10.113 -1.603 -8.357 1.00 81.12 182 THR A O 1
ATOM 1404 N N . GLU A 1 183 ? -9.199 -2.022 -10.372 1.00 82.62 183 GLU A N 1
ATOM 1405 C CA . GLU A 1 183 ? -10.467 -2.034 -11.091 1.00 82.62 183 GLU A CA 1
ATOM 1406 C C . GLU A 1 183 ? -11.253 -3.303 -10.754 1.00 82.62 183 GLU A C 1
ATOM 1408 O O . GLU A 1 183 ? -10.676 -4.349 -10.455 1.00 82.62 183 GLU A O 1
ATOM 1413 N N . ALA A 1 184 ? -12.578 -3.191 -10.755 1.00 79.62 184 ALA A N 1
ATOM 1414 C CA . ALA A 1 184 ? -13.451 -4.340 -10.586 1.00 79.62 184 ALA A CA 1
ATOM 1415 C C . ALA A 1 184 ? -13.421 -5.224 -11.840 1.00 79.62 184 ALA A C 1
ATOM 1417 O O . ALA A 1 184 ? -13.355 -4.711 -12.959 1.00 79.62 184 ALA A O 1
ATOM 1418 N N . ASP A 1 185 ? -13.532 -6.540 -11.652 1.00 73.44 185 ASP A N 1
ATOM 1419 C CA . ASP A 1 185 ? -13.704 -7.476 -12.763 1.00 73.44 185 ASP A CA 1
ATOM 1420 C C . ASP A 1 185 ? -14.932 -7.098 -13.605 1.00 73.44 185 ASP A C 1
ATOM 1422 O O . ASP A 1 185 ? -15.937 -6.610 -13.083 1.00 73.44 185 ASP A O 1
ATOM 1426 N N . ALA A 1 186 ? -14.880 -7.352 -14.916 1.00 62.69 186 ALA A N 1
ATOM 1427 C CA . ALA A 1 186 ? -15.938 -6.963 -15.855 1.00 62.69 186 ALA A CA 1
ATOM 1428 C C . ALA A 1 186 ? -17.332 -7.530 -15.500 1.00 62.69 186 ALA A C 1
ATOM 1430 O O . ALA A 1 186 ? -18.347 -6.936 -15.862 1.00 62.69 186 ALA A O 1
ATOM 1431 N N . ASP A 1 187 ? -17.376 -8.638 -14.755 1.00 60.97 187 ASP A N 1
ATOM 1432 C CA . ASP A 1 187 ? -18.602 -9.311 -14.313 1.00 60.97 187 ASP A CA 1
ATOM 1433 C C . ASP A 1 187 ? -19.059 -8.899 -12.896 1.00 60.97 187 ASP A C 1
ATOM 1435 O O . ASP A 1 187 ? -20.080 -9.381 -12.391 1.00 60.97 187 ASP A O 1
ATOM 1439 N N . ALA A 1 188 ? -18.325 -8.004 -12.229 1.00 58.28 188 ALA A N 1
ATOM 1440 C CA . ALA A 1 188 ? -18.609 -7.575 -10.869 1.00 58.28 188 ALA A CA 1
ATOM 1441 C C . ALA A 1 188 ? -19.859 -6.675 -10.829 1.00 58.28 188 ALA A C 1
ATOM 1443 O O . ALA A 1 188 ? -19.842 -5.500 -11.201 1.00 58.28 188 ALA A O 1
ATOM 1444 N N . GLN A 1 189 ? -20.979 -7.223 -10.355 1.00 58.34 189 GLN A N 1
ATOM 1445 C CA . GLN A 1 189 ? -22.223 -6.464 -10.228 1.00 58.34 189 GLN A CA 1
ATOM 1446 C C . GLN A 1 189 ? -22.209 -5.586 -8.975 1.00 58.34 189 GLN A C 1
ATOM 1448 O O . GLN A 1 189 ? -22.173 -6.088 -7.851 1.00 58.34 189 GLN A O 1
ATOM 1453 N N . PHE A 1 190 ? -22.336 -4.269 -9.162 1.00 53.72 190 PHE A N 1
ATOM 1454 C CA . PHE A 1 190 ? -22.629 -3.350 -8.067 1.00 53.72 190 PHE A CA 1
ATOM 1455 C C . PHE A 1 190 ? -23.999 -3.688 -7.469 1.00 53.72 190 PHE A C 1
ATOM 1457 O O . PHE A 1 190 ? -25.043 -3.389 -8.051 1.00 53.72 190 PHE A O 1
ATOM 1464 N N . LYS A 1 191 ? -24.003 -4.303 -6.287 1.00 53.75 191 LYS A N 1
ATOM 1465 C CA . LYS A 1 191 ? -25.186 -4.347 -5.432 1.00 53.75 191 LYS A CA 1
ATOM 1466 C C . LYS A 1 191 ? -25.066 -3.192 -4.444 1.00 53.75 191 LYS A C 1
ATOM 1468 O O . LYS A 1 191 ? -24.207 -3.272 -3.568 1.00 53.75 191 LYS A O 1
ATOM 1473 N N . PRO A 1 192 ? -25.881 -2.127 -4.558 1.00 46.38 192 PRO A N 1
ATOM 1474 C CA . PRO A 1 192 ? -25.911 -1.102 -3.532 1.00 46.38 192 PRO A CA 1
ATOM 1475 C C . PRO A 1 192 ? -26.322 -1.772 -2.224 1.00 46.38 192 PRO A C 1
ATOM 1477 O O . PRO A 1 192 ? -27.469 -2.189 -2.062 1.00 46.38 192 PRO A O 1
ATOM 1480 N N . VAL A 1 193 ? -25.368 -1.920 -1.305 1.00 45.59 193 VAL A N 1
ATOM 1481 C CA . VAL A 1 193 ? -25.680 -2.275 0.076 1.00 45.59 193 VAL A CA 1
ATOM 1482 C C . VAL A 1 193 ? -26.501 -1.099 0.605 1.00 45.59 193 VAL A C 1
ATOM 1484 O O . VAL A 1 193 ? -26.011 0.034 0.556 1.00 45.59 193 VAL A O 1
ATOM 1487 N N . PRO A 1 194 ? -27.764 -1.302 1.028 1.00 34.00 194 PRO A N 1
ATOM 1488 C CA . PRO A 1 194 ? -28.569 -0.215 1.563 1.00 34.00 194 PRO A CA 1
ATOM 1489 C C . PRO A 1 194 ? -27.803 0.474 2.698 1.00 34.00 194 PRO A C 1
ATOM 1491 O O . PRO A 1 194 ? -27.077 -0.216 3.419 1.00 34.00 194 PRO A O 1
ATOM 1494 N N . PRO A 1 195 ? -27.983 1.789 2.921 1.00 38.34 195 PRO A N 1
ATOM 1495 C CA . PRO A 1 195 ? -27.487 2.463 4.114 1.00 38.34 195 PRO A CA 1
ATOM 1496 C C . PRO A 1 195 ? -28.278 1.945 5.322 1.00 38.34 195 PRO A C 1
ATOM 1498 O O . PRO A 1 195 ? -29.215 2.572 5.815 1.00 38.34 195 PRO A O 1
ATOM 1501 N N . SER A 1 196 ? -27.952 0.736 5.753 1.00 33.88 196 SER A N 1
ATOM 1502 C CA . SER A 1 196 ? -28.435 0.120 6.968 1.00 33.88 196 SER A CA 1
ATOM 1503 C C . SER A 1 196 ? -27.203 -0.126 7.815 1.00 33.88 196 SER A C 1
ATOM 1505 O O . SER A 1 196 ? -26.236 -0.735 7.362 1.00 33.88 196 SER A O 1
ATOM 1507 N N . ALA A 1 197 ? -27.223 0.458 9.010 1.00 38.44 197 ALA A N 1
ATOM 1508 C CA . ALA A 1 197 ? -26.170 0.360 10.000 1.00 38.44 197 ALA A CA 1
ATOM 1509 C C . ALA A 1 197 ? -25.649 -1.081 10.104 1.00 38.44 197 ALA A C 1
ATOM 1511 O O . ALA A 1 197 ? -26.443 -2.016 10.186 1.00 38.44 197 ALA A O 1
ATOM 1512 N N . SER A 1 198 ? -24.325 -1.224 10.154 1.00 38.53 198 SER A N 1
ATOM 1513 C CA . SER A 1 198 ? -23.615 -2.498 10.290 1.00 38.53 198 SER A CA 1
ATOM 1514 C C . SER A 1 198 ? -23.491 -3.322 9.000 1.00 38.53 198 SER A C 1
ATOM 1516 O O . SER A 1 198 ? -24.152 -4.336 8.806 1.00 38.53 198 SER A O 1
ATOM 1518 N N . ALA A 1 199 ? -22.545 -2.928 8.148 1.00 34.53 199 ALA A N 1
ATOM 1519 C CA . ALA A 1 199 ? -21.748 -3.893 7.394 1.00 34.53 199 ALA A CA 1
ATOM 1520 C C . ALA A 1 199 ? -20.342 -3.907 8.013 1.00 34.53 199 ALA A C 1
ATOM 1522 O O . ALA A 1 199 ? -19.372 -3.431 7.432 1.00 34.53 199 ALA A O 1
ATOM 1523 N N . SER A 1 200 ? -20.272 -4.377 9.261 1.00 40.00 200 SER A N 1
ATOM 1524 C CA . SER A 1 200 ? -19.067 -5.046 9.751 1.00 40.00 200 SER A CA 1
ATOM 1525 C C . SER A 1 200 ? -18.964 -6.382 9.001 1.00 40.00 200 SER A C 1
ATOM 1527 O O . SER A 1 200 ? -20.014 -6.968 8.720 1.00 40.00 200 SER A O 1
ATOM 1529 N N . PRO A 1 201 ? -17.768 -6.929 8.712 1.00 36.53 201 PRO A N 1
ATOM 1530 C CA . PRO A 1 201 ? -17.659 -8.379 8.573 1.00 36.53 201 PRO A CA 1
ATOM 1531 C C . PRO A 1 201 ? -18.304 -9.002 9.818 1.00 36.53 201 PRO A C 1
ATOM 1533 O O . PRO A 1 201 ? -18.087 -8.494 10.924 1.00 36.53 201 PRO A O 1
ATOM 1536 N N . GLU A 1 202 ? -19.178 -9.993 9.629 1.00 25.12 202 GLU A N 1
ATOM 1537 C CA . GLU A 1 202 ? -19.976 -10.593 10.702 1.00 25.12 202 GLU A CA 1
ATOM 1538 C C . GLU A 1 202 ? -19.122 -10.820 11.959 1.00 25.12 202 GLU A C 1
ATOM 1540 O O . GLU A 1 202 ? -18.144 -11.573 11.912 1.00 25.12 202 GLU A O 1
ATOM 1545 N N . PRO A 1 203 ? -19.462 -10.200 13.103 1.00 31.28 203 PRO A N 1
ATOM 1546 C CA . PRO A 1 203 ? -18.963 -10.691 14.366 1.00 31.28 203 PRO A CA 1
ATOM 1547 C C . PRO A 1 203 ? -19.627 -12.051 14.580 1.00 31.28 203 PRO A C 1
ATOM 1549 O O . PRO A 1 203 ? -20.854 -12.152 14.614 1.00 31.28 203 PRO A O 1
ATOM 1552 N N . VAL A 1 204 ? -18.815 -13.101 14.698 1.00 30.70 204 VAL A N 1
ATOM 1553 C CA . VAL A 1 204 ? -19.270 -14.426 15.126 1.00 30.70 204 VAL A CA 1
ATOM 1554 C C . VAL A 1 204 ? -20.120 -14.235 16.380 1.00 30.70 204 VAL A C 1
ATOM 1556 O O . VAL A 1 204 ? -19.632 -13.780 17.416 1.00 30.70 204 VAL A O 1
ATOM 1559 N N . ALA A 1 205 ? -21.415 -14.513 16.250 1.00 30.92 205 ALA A N 1
ATOM 1560 C CA . ALA A 1 205 ? -22.376 -14.341 17.318 1.00 30.92 205 ALA A CA 1
ATOM 1561 C C . ALA A 1 205 ? -21.987 -15.239 18.500 1.00 30.92 205 ALA A C 1
ATOM 1563 O O . ALA A 1 205 ? -22.090 -16.463 18.439 1.00 30.92 205 ALA A O 1
ATOM 1564 N N . SER A 1 206 ? -21.565 -14.610 19.597 1.00 35.62 206 SER A N 1
ATOM 1565 C CA . SER A 1 206 ? -21.587 -15.216 20.923 1.00 35.62 206 SER A CA 1
ATOM 1566 C C . SER A 1 206 ? -23.038 -15.495 21.296 1.00 35.62 206 SER A C 1
ATOM 1568 O O . SER A 1 206 ? -23.760 -14.588 21.702 1.00 35.62 206 SER A O 1
ATOM 1570 N N . ASN A 1 207 ? -23.468 -16.749 21.183 1.00 30.45 207 ASN A N 1
ATOM 1571 C CA . ASN A 1 207 ? -24.452 -17.289 22.108 1.00 30.45 207 ASN A CA 1
ATOM 1572 C C . ASN A 1 207 ? -24.275 -18.798 22.289 1.00 30.45 207 ASN A C 1
ATOM 1574 O O . ASN A 1 207 ? -24.271 -19.561 21.329 1.00 30.45 207 ASN A O 1
ATOM 1578 N N . ALA A 1 208 ? -24.186 -19.163 23.570 1.00 30.48 208 ALA A N 1
ATOM 1579 C CA . ALA A 1 208 ? -24.068 -20.492 24.162 1.00 30.48 208 ALA A CA 1
ATOM 1580 C C . ALA A 1 208 ? -22.760 -21.259 23.884 1.00 30.48 208 ALA A C 1
ATOM 1582 O O . ALA A 1 208 ? -22.507 -21.739 22.785 1.00 30.48 208 ALA A O 1
ATOM 1583 N N . SER A 1 209 ? -21.975 -21.458 24.953 1.00 39.75 209 SER A N 1
ATOM 1584 C CA . SER A 1 209 ? -21.018 -22.567 25.075 1.00 39.75 209 SER A CA 1
ATOM 1585 C C . SER A 1 209 ? -21.639 -23.865 24.550 1.00 39.75 209 SER A C 1
ATOM 1587 O O . SER A 1 209 ? -22.670 -24.299 25.069 1.00 39.75 209 SER A O 1
ATOM 1589 N N . PRO A 1 210 ? -20.979 -24.518 23.584 1.00 34.38 210 PRO A N 1
ATOM 1590 C CA . PRO A 1 210 ? -20.352 -25.792 23.913 1.00 34.38 210 PRO A CA 1
ATOM 1591 C C . PRO A 1 210 ? -18.925 -25.901 23.343 1.00 34.38 210 PRO A C 1
ATOM 1593 O O . PRO A 1 210 ? -18.688 -25.643 22.173 1.00 34.38 210 PRO A O 1
ATOM 1596 N N . SER A 1 211 ? -17.997 -26.299 24.220 1.00 30.83 211 SER A N 1
ATOM 1597 C CA . SER A 1 211 ? -16.658 -26.882 23.997 1.00 30.83 211 SER A CA 1
ATOM 1598 C C . SER A 1 211 ? -15.855 -26.459 22.740 1.00 30.83 211 SER A C 1
ATOM 1600 O O . SER A 1 211 ? -16.215 -26.835 21.624 1.00 30.83 211 SER A O 1
ATOM 1602 N N . PRO A 1 212 ? -14.691 -25.791 22.887 1.00 38.44 212 PRO A N 1
ATOM 1603 C CA . PRO A 1 212 ? -13.911 -25.322 21.747 1.00 38.44 212 PRO A CA 1
ATOM 1604 C C . PRO A 1 212 ? -13.277 -26.497 20.991 1.00 38.44 212 PRO A C 1
ATOM 1606 O O . PRO A 1 212 ? -12.438 -27.219 21.528 1.00 38.44 212 PRO A O 1
ATOM 1609 N N . SER A 1 213 ? -13.642 -26.651 19.718 1.00 34.91 213 SER A N 1
ATOM 1610 C CA . SER A 1 213 ? -12.719 -27.204 18.722 1.00 34.91 213 SER A CA 1
ATOM 1611 C C . SER A 1 213 ? -11.813 -26.065 18.234 1.00 34.91 213 SER A C 1
ATOM 1613 O O . SER A 1 213 ? -12.309 -24.957 18.029 1.00 34.91 213 SER A O 1
ATOM 1615 N N . PRO A 1 214 ? -10.493 -26.280 18.106 1.00 40.28 214 PRO A N 1
ATOM 1616 C CA . PRO A 1 214 ? -9.534 -25.200 17.893 1.00 40.28 214 PRO A CA 1
ATOM 1617 C C . PRO A 1 214 ? -9.686 -24.552 16.510 1.00 40.28 214 PRO A C 1
ATOM 1619 O O . PRO A 1 214 ? -9.759 -25.244 15.494 1.00 40.28 214 PRO A O 1
ATOM 1622 N N . SER A 1 215 ? -9.684 -23.216 16.484 1.00 42.38 215 SER A N 1
ATOM 1623 C CA . SER A 1 215 ? -9.581 -22.400 15.269 1.00 42.38 215 SER A CA 1
ATOM 1624 C C . SER A 1 215 ? -8.337 -22.779 14.453 1.00 42.38 215 SER A C 1
ATOM 1626 O O . SER A 1 215 ? -7.297 -23.078 15.056 1.00 42.38 215 SER A O 1
ATOM 1628 N N . PRO A 1 216 ? -8.384 -22.728 13.106 1.00 48.41 216 PRO A N 1
ATOM 1629 C CA . PRO A 1 216 ? -7.208 -22.963 12.275 1.00 48.41 216 PRO A CA 1
ATOM 1630 C C . PRO A 1 216 ? -6.148 -21.919 12.629 1.00 48.41 216 PRO A C 1
ATOM 1632 O O . PRO A 1 216 ? -6.277 -20.732 12.345 1.00 48.41 216 PRO A O 1
ATOM 1635 N N . THR A 1 217 ? -5.122 -22.357 13.349 1.00 60.66 217 THR A N 1
ATOM 1636 C CA . THR A 1 217 ? -4.027 -21.491 13.766 1.00 60.66 217 THR A CA 1
ATOM 1637 C C . THR A 1 217 ? -3.035 -21.439 12.622 1.00 60.66 217 THR A C 1
ATOM 1639 O O . THR A 1 217 ? -2.326 -22.415 12.377 1.00 60.66 217 THR A O 1
ATOM 1642 N N . VAL A 1 218 ? -2.979 -20.306 11.926 1.00 71.00 218 VAL A N 1
ATOM 1643 C CA . VAL A 1 218 ? -1.877 -20.039 11.006 1.00 71.00 218 VAL A CA 1
ATOM 1644 C C . VAL A 1 218 ? -0.595 -19.976 11.834 1.00 71.00 218 VAL A C 1
ATOM 1646 O O . VAL A 1 218 ? -0.458 -19.147 12.734 1.00 71.00 218 VAL A O 1
ATOM 1649 N N . THR A 1 219 ? 0.335 -20.892 11.581 1.00 83.25 219 THR A N 1
ATOM 1650 C CA . THR A 1 219 ? 1.573 -21.026 12.357 1.00 83.25 219 THR A CA 1
ATOM 1651 C C . THR A 1 219 ? 2.785 -20.670 11.514 1.00 83.25 219 THR A C 1
ATOM 1653 O O . THR A 1 219 ? 2.951 -21.160 10.400 1.00 83.25 219 THR A O 1
ATOM 1656 N N . LEU A 1 220 ? 3.673 -19.841 12.067 1.00 88.06 220 LEU A N 1
ATOM 1657 C CA . LEU A 1 220 ? 4.935 -19.485 11.424 1.00 88.06 220 LEU A CA 1
ATOM 1658 C C . LEU A 1 220 ? 6.101 -20.219 12.088 1.00 88.06 220 LEU A C 1
ATOM 1660 O O . LEU A 1 220 ? 6.437 -20.010 13.265 1.00 88.06 220 LEU A O 1
ATOM 1664 N N . GLY A 1 221 ? 6.712 -21.105 11.310 1.00 88.44 221 GLY A N 1
ATOM 1665 C CA . GLY A 1 221 ? 7.869 -21.891 11.694 1.00 88.44 221 GLY A CA 1
ATOM 1666 C C . GLY A 1 221 ? 9.083 -21.015 11.985 1.00 88.44 221 GLY A C 1
ATOM 1667 O O . GLY A 1 221 ? 9.207 -19.894 11.504 1.00 88.44 221 GLY A O 1
ATOM 1668 N N . THR A 1 222 ? 9.976 -21.528 12.823 1.00 91.00 222 THR A N 1
ATOM 1669 C CA . THR A 1 222 ? 11.287 -20.909 13.040 1.00 91.00 222 THR A CA 1
ATOM 1670 C C . THR A 1 222 ? 12.230 -21.321 11.912 1.00 91.00 222 THR A C 1
ATOM 1672 O O . THR A 1 222 ? 12.223 -22.488 11.501 1.00 91.00 222 THR A O 1
ATOM 1675 N N . ILE A 1 223 ? 13.015 -20.367 11.423 1.00 91.12 223 ILE A N 1
ATOM 1676 C CA . ILE A 1 223 ? 14.067 -20.573 10.428 1.00 91.12 223 ILE A CA 1
ATOM 1677 C C . ILE A 1 223 ? 15.248 -21.275 11.100 1.00 91.12 223 ILE A C 1
ATOM 1679 O O . ILE A 1 223 ? 15.602 -20.966 12.239 1.00 91.12 223 ILE A O 1
ATOM 1683 N N . LYS A 1 224 ? 15.805 -22.280 10.427 1.00 90.00 224 LYS A N 1
ATOM 1684 C CA . LYS A 1 224 ? 17.000 -23.000 10.879 1.00 90.00 224 LYS A CA 1
ATOM 1685 C C . LYS A 1 224 ? 18.229 -22.451 10.167 1.00 90.00 224 LYS A C 1
ATOM 1687 O O . LYS A 1 224 ? 18.119 -21.981 9.045 1.00 90.00 224 LYS A O 1
ATOM 1692 N N . GLU A 1 225 ? 19.405 -22.662 10.746 1.00 81.44 225 GLU A N 1
ATOM 1693 C CA . GLU A 1 225 ? 20.683 -22.304 10.113 1.00 81.44 225 GLU A CA 1
ATOM 1694 C C . GLU A 1 225 ? 20.811 -22.850 8.678 1.00 81.44 225 GLU A C 1
ATOM 1696 O O . GLU A 1 225 ? 21.213 -22.157 7.755 1.00 81.44 225 GLU A O 1
ATOM 1701 N N . THR A 1 226 ? 20.365 -24.087 8.449 1.00 85.31 226 THR A N 1
ATOM 1702 C CA . THR A 1 226 ? 20.391 -24.719 7.120 1.00 85.31 226 THR A CA 1
ATOM 1703 C C . THR A 1 226 ? 19.445 -24.069 6.107 1.00 85.31 226 THR A C 1
ATOM 1705 O O . THR A 1 226 ? 19.615 -24.270 4.910 1.00 85.31 226 THR A O 1
ATOM 1708 N N . ASP A 1 227 ? 18.420 -23.339 6.559 1.00 87.56 227 ASP A N 1
ATOM 1709 C CA . ASP A 1 227 ? 17.480 -22.653 5.669 1.00 87.56 227 ASP A CA 1
ATOM 1710 C C . ASP A 1 227 ? 18.138 -21.425 5.000 1.00 87.56 227 ASP A C 1
ATOM 1712 O O . ASP A 1 227 ? 17.713 -21.044 3.914 1.00 87.56 227 ASP A O 1
ATOM 1716 N N . TRP A 1 228 ? 19.224 -20.876 5.562 1.00 82.06 228 TRP A N 1
ATOM 1717 C CA . TRP A 1 228 ? 20.001 -19.785 4.955 1.00 82.06 228 TRP A CA 1
ATOM 1718 C C . TRP A 1 228 ? 20.673 -20.171 3.635 1.00 82.06 228 TRP A C 1
ATOM 1720 O O . TRP A 1 228 ? 20.909 -19.315 2.793 1.00 82.06 228 TRP A O 1
ATOM 1730 N N . GLN A 1 229 ? 20.899 -21.466 3.391 1.00 84.00 229 GLN A N 1
ATOM 1731 C CA . GLN A 1 229 ? 21.407 -21.963 2.105 1.00 84.00 229 GLN A CA 1
ATOM 1732 C C . GLN A 1 229 ? 20.371 -21.873 0.969 1.00 84.00 229 GLN A C 1
ATOM 1734 O O . GLN A 1 229 ? 20.707 -22.129 -0.185 1.00 84.00 229 GLN A O 1
ATOM 1739 N N . LYS A 1 230 ? 19.103 -21.565 1.286 1.00 82.12 230 LYS A N 1
ATOM 1740 C CA . LYS A 1 230 ? 18.013 -21.423 0.305 1.00 82.12 230 LYS A CA 1
ATOM 1741 C C . LYS A 1 230 ? 17.925 -20.019 -0.296 1.00 82.12 230 LYS A C 1
ATOM 1743 O O . LYS A 1 230 ? 17.167 -19.836 -1.246 1.00 82.12 230 LYS A O 1
ATOM 1748 N N . ILE A 1 231 ? 18.656 -19.058 0.263 1.00 83.62 231 ILE A N 1
ATOM 1749 C CA . ILE A 1 231 ? 18.784 -17.694 -0.250 1.00 83.62 231 ILE A CA 1
ATOM 1750 C C . ILE A 1 231 ? 20.252 -17.422 -0.598 1.00 83.62 231 ILE A C 1
ATOM 1752 O O . ILE A 1 231 ? 21.156 -18.091 -0.095 1.00 83.62 231 ILE A O 1
ATOM 1756 N N . GLY A 1 232 ? 20.496 -16.492 -1.513 1.00 70.50 232 GLY A N 1
ATOM 1757 C CA . GLY A 1 232 ? 21.833 -16.184 -2.005 1.00 70.50 232 GLY A CA 1
ATOM 1758 C C . GLY A 1 232 ? 22.742 -15.576 -0.939 1.00 70.50 232 GLY A C 1
ATOM 1759 O O . GLY A 1 232 ? 22.295 -14.903 -0.011 1.00 70.50 232 GLY A O 1
ATOM 1760 N N . MET A 1 233 ? 24.049 -15.804 -1.095 1.00 65.38 233 MET A N 1
ATOM 1761 C CA . MET A 1 233 ? 25.078 -15.194 -0.249 1.00 65.38 233 MET A CA 1
ATOM 1762 C C . MET A 1 233 ? 25.195 -13.690 -0.539 1.00 65.38 233 MET A C 1
ATOM 1764 O O . MET A 1 233 ? 25.257 -13.290 -1.701 1.00 65.38 233 MET A O 1
ATOM 1768 N N . GLY A 1 234 ? 25.272 -12.867 0.510 1.00 72.25 234 GLY A N 1
ATOM 1769 C CA . GLY A 1 234 ? 25.423 -11.414 0.412 1.00 72.25 234 GLY A CA 1
ATOM 1770 C C . GLY A 1 234 ? 24.631 -10.678 1.492 1.00 72.25 234 GLY A C 1
ATOM 1771 O O . GLY A 1 234 ? 24.363 -11.236 2.554 1.00 72.25 234 GLY A O 1
ATOM 1772 N N . CYS A 1 235 ? 24.237 -9.437 1.195 1.00 77.25 235 CYS A N 1
ATOM 1773 C CA . CYS A 1 235 ? 23.332 -8.665 2.042 1.00 77.25 235 CYS A CA 1
ATOM 1774 C C . CYS A 1 235 ? 22.035 -9.435 2.283 1.00 77.25 235 CYS A C 1
ATOM 1776 O O . CYS A 1 235 ? 21.435 -9.941 1.337 1.00 77.25 235 CYS A O 1
ATOM 1778 N N . SER A 1 236 ? 21.578 -9.497 3.524 1.00 83.38 236 SER A N 1
ATOM 1779 C CA . SER A 1 236 ? 20.347 -10.201 3.864 1.00 83.38 236 SER A CA 1
ATOM 1780 C C . SER A 1 236 ? 19.597 -9.520 4.995 1.00 83.38 236 SER A C 1
ATOM 1782 O O . SER A 1 236 ? 20.168 -8.762 5.775 1.00 83.38 236 SER A O 1
ATOM 1784 N N . CYS A 1 237 ? 18.301 -9.790 5.071 1.00 85.81 237 CYS A N 1
ATOM 1785 C CA . CYS A 1 237 ? 17.420 -9.312 6.118 1.00 85.81 237 CYS A CA 1
ATOM 1786 C C . CYS A 1 237 ? 16.692 -10.478 6.781 1.00 85.81 237 CYS A C 1
ATOM 1788 O O . CYS A 1 237 ? 16.293 -11.429 6.111 1.00 85.81 237 CYS A O 1
ATOM 1790 N N . SER A 1 238 ? 16.455 -10.397 8.087 1.00 89.06 238 SER A N 1
ATOM 1791 C CA . SER A 1 238 ? 15.644 -11.364 8.816 1.00 89.06 238 SER A CA 1
ATOM 1792 C C . SER A 1 238 ? 14.638 -10.693 9.748 1.00 89.06 238 SER A C 1
ATOM 1794 O O . SER A 1 238 ? 14.889 -9.659 10.376 1.00 89.06 238 SER A O 1
ATOM 1796 N N . PHE A 1 239 ? 13.455 -11.304 9.836 1.00 91.31 239 PHE A N 1
ATOM 1797 C CA . PHE A 1 239 ? 12.444 -10.970 10.830 1.00 91.31 239 PHE A CA 1
ATOM 1798 C C . PHE A 1 239 ? 12.556 -11.946 11.992 1.00 91.31 239 PHE A C 1
ATOM 1800 O O . PHE A 1 239 ? 12.376 -13.155 11.817 1.00 91.31 239 PHE A O 1
ATOM 1807 N N . SER A 1 240 ? 12.806 -11.429 13.191 1.00 90.94 240 SER A N 1
ATOM 1808 C CA . SER A 1 240 ? 12.979 -12.233 14.399 1.00 90.94 240 SER A CA 1
ATOM 1809 C C . SER A 1 240 ? 12.006 -11.835 15.505 1.00 90.94 240 SER A C 1
ATOM 1811 O O . SER A 1 240 ? 11.636 -10.672 15.649 1.00 90.94 240 SER A O 1
ATOM 1813 N N . VAL A 1 241 ? 11.571 -12.816 16.299 1.00 88.81 241 VAL A N 1
ATOM 1814 C CA . VAL A 1 241 ? 10.616 -12.623 17.401 1.00 88.81 241 VAL A CA 1
ATOM 1815 C C . VAL A 1 241 ? 11.177 -13.205 18.698 1.00 88.81 241 VAL A C 1
ATOM 1817 O O . VAL A 1 241 ? 11.747 -14.298 18.700 1.00 88.81 241 VAL A O 1
ATOM 1820 N N . GLY A 1 242 ? 10.949 -12.499 19.808 1.00 79.50 242 GLY A N 1
ATOM 1821 C CA . GLY A 1 242 ? 11.226 -12.966 21.168 1.00 79.50 242 GLY A CA 1
ATOM 1822 C C . GLY A 1 242 ? 12.693 -12.901 21.604 1.00 79.50 242 GLY A C 1
ATOM 1823 O O . GLY A 1 242 ? 13.564 -12.391 20.901 1.00 79.50 242 GLY A O 1
ATOM 1824 N N . THR A 1 243 ? 12.944 -13.421 22.806 1.00 73.06 243 THR A N 1
ATOM 1825 C CA . THR A 1 243 ? 14.262 -13.541 23.443 1.00 73.06 243 THR A CA 1
ATOM 1826 C C . THR A 1 243 ? 14.439 -14.980 23.965 1.00 73.06 243 THR A C 1
ATOM 1828 O O . THR A 1 243 ? 13.662 -15.409 24.817 1.00 73.06 243 THR A O 1
ATOM 1831 N N . PRO A 1 244 ? 15.412 -15.772 23.465 1.00 78.69 244 PRO A N 1
ATOM 1832 C CA . PRO A 1 244 ? 16.368 -15.454 22.399 1.00 78.69 244 PRO A CA 1
ATOM 1833 C C . PRO A 1 244 ? 15.671 -15.208 21.052 1.00 78.69 244 PRO A C 1
ATOM 1835 O O . PRO A 1 244 ? 14.584 -15.738 20.812 1.00 78.69 244 PRO A O 1
ATOM 1838 N N . ARG A 1 245 ? 16.294 -14.388 20.193 1.00 78.81 245 ARG A N 1
ATOM 1839 C CA . ARG A 1 245 ? 15.744 -14.020 18.881 1.00 78.81 245 ARG A CA 1
ATOM 1840 C C . ARG A 1 245 ? 15.539 -15.277 18.037 1.00 78.81 245 ARG A C 1
ATOM 1842 O O . ARG A 1 245 ? 16.486 -16.013 17.781 1.00 78.81 245 ARG A O 1
ATOM 1849 N N . LYS A 1 246 ? 14.294 -15.530 17.626 1.00 87.50 246 LYS A N 1
ATOM 1850 C CA . LYS A 1 246 ? 13.935 -16.632 16.725 1.00 87.50 246 LYS A CA 1
ATOM 1851 C C . LYS A 1 246 ? 13.523 -16.065 15.383 1.00 87.50 246 LYS A C 1
ATOM 1853 O O . LYS A 1 246 ? 12.503 -15.384 15.299 1.00 87.50 246 LYS A O 1
ATOM 1858 N N . GLU A 1 247 ? 14.292 -16.372 14.354 1.00 90.00 247 GLU A N 1
ATOM 1859 C CA . GLU A 1 247 ? 14.007 -15.950 12.989 1.00 90.00 247 GLU A CA 1
ATOM 1860 C C . GLU A 1 247 ? 12.777 -16.664 12.440 1.00 90.00 247 GLU A C 1
ATOM 1862 O O . GLU A 1 247 ? 12.546 -17.849 12.697 1.00 90.00 247 GLU A O 1
ATOM 1867 N N . LYS A 1 248 ? 11.955 -15.917 11.713 1.00 92.75 248 LYS A N 1
ATOM 1868 C CA . LYS A 1 248 ? 10.669 -16.365 11.172 1.00 92.75 248 LYS A CA 1
ATOM 1869 C C . LYS A 1 248 ? 10.552 -16.173 9.665 1.00 92.75 248 LYS A C 1
ATOM 1871 O O . LYS A 1 248 ? 9.781 -16.885 9.028 1.00 92.75 248 LYS A O 1
ATOM 1876 N N . LEU A 1 249 ? 11.316 -15.233 9.122 1.00 92.31 249 LEU A N 1
ATOM 1877 C CA . LEU A 1 249 ? 11.407 -14.929 7.703 1.00 92.31 249 LEU A CA 1
ATOM 1878 C C . LEU A 1 249 ? 12.818 -14.421 7.417 1.00 92.31 249 LEU A C 1
ATOM 1880 O O . LEU A 1 249 ? 13.351 -13.658 8.224 1.00 92.31 249 LEU A O 1
ATOM 1884 N N . ILE A 1 250 ? 13.392 -14.836 6.292 1.00 90.56 250 ILE A N 1
ATOM 1885 C CA . ILE A 1 250 ? 14.693 -14.370 5.799 1.00 90.56 250 ILE A CA 1
ATOM 1886 C C . ILE A 1 250 ? 14.555 -13.917 4.348 1.00 90.56 250 ILE A C 1
ATOM 1888 O O . ILE A 1 250 ? 13.832 -14.544 3.579 1.00 90.56 250 ILE A O 1
ATOM 1892 N N . ALA A 1 251 ? 15.240 -12.845 3.976 1.00 88.31 251 ALA A N 1
ATOM 1893 C CA . ALA A 1 251 ? 15.290 -12.314 2.625 1.00 88.31 251 ALA A CA 1
ATOM 1894 C C . ALA A 1 251 ? 16.743 -12.067 2.213 1.00 88.31 251 ALA A C 1
ATOM 1896 O O . ALA A 1 251 ? 17.478 -11.3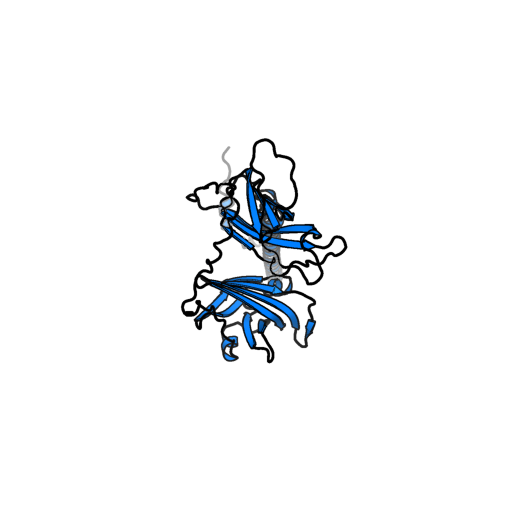82 2.919 1.00 88.31 251 ALA A O 1
ATOM 1897 N N . GLY A 1 252 ? 17.157 -12.646 1.091 1.00 82.75 252 GLY A N 1
ATOM 1898 C CA . GLY A 1 252 ? 18.494 -12.511 0.527 1.00 82.75 252 GLY A CA 1
ATOM 1899 C C . GLY A 1 252 ? 18.587 -11.395 -0.508 1.00 82.75 252 GLY A C 1
ATOM 1900 O O . GLY A 1 252 ? 17.611 -11.041 -1.175 1.00 82.75 252 GLY A O 1
ATOM 1901 N N . GLY A 1 253 ? 19.797 -10.860 -0.666 1.00 73.06 253 GLY A N 1
ATOM 1902 C CA . GLY A 1 253 ? 20.128 -9.826 -1.646 1.00 73.06 253 GLY A CA 1
ATOM 1903 C C . GLY A 1 253 ? 20.126 -10.283 -3.095 1.00 73.06 253 GLY A C 1
ATOM 1904 O O . GLY A 1 253 ? 20.174 -9.452 -3.995 1.00 73.06 253 GLY A O 1
ATOM 1905 N N . ASP A 1 254 ? 19.993 -11.584 -3.323 1.00 73.38 254 ASP A N 1
ATOM 1906 C CA . ASP A 1 254 ? 19.688 -12.180 -4.619 1.00 73.38 254 ASP A CA 1
ATOM 1907 C C . ASP A 1 254 ? 18.205 -12.056 -5.009 1.00 73.38 254 ASP A C 1
ATOM 1909 O O . ASP A 1 254 ? 17.810 -12.517 -6.081 1.00 73.38 254 ASP A O 1
ATOM 1913 N N . GLY A 1 255 ? 17.381 -11.432 -4.162 1.00 78.12 255 GLY A N 1
ATOM 1914 C CA . GLY A 1 255 ? 15.969 -11.214 -4.440 1.00 78.12 255 GLY A CA 1
ATOM 1915 C C . GLY A 1 255 ? 15.104 -12.429 -4.109 1.00 78.12 255 GLY A C 1
ATOM 1916 O O . GLY A 1 255 ? 14.071 -12.623 -4.749 1.00 78.12 255 GLY A O 1
ATOM 1917 N N . LEU A 1 256 ? 15.490 -13.260 -3.133 1.00 87.31 256 LEU A N 1
ATOM 1918 C CA . LEU A 1 256 ? 14.685 -14.389 -2.649 1.00 87.31 256 LEU A CA 1
ATOM 1919 C C . LEU A 1 256 ? 14.293 -14.226 -1.180 1.00 87.31 256 LEU A C 1
ATOM 1921 O O . LEU A 1 256 ? 15.105 -13.868 -0.339 1.00 87.31 256 LEU A O 1
ATOM 1925 N N . THR A 1 257 ? 13.032 -14.507 -0.854 1.00 89.00 257 THR A N 1
ATOM 1926 C CA . THR A 1 257 ? 12.513 -14.553 0.518 1.00 89.00 257 THR A CA 1
ATOM 1927 C C . THR A 1 257 ? 12.046 -15.956 0.863 1.00 89.00 257 THR A C 1
ATOM 1929 O O . THR A 1 257 ? 11.356 -16.598 0.070 1.00 89.00 257 THR A O 1
ATOM 1932 N N . PHE A 1 258 ? 12.391 -16.412 2.066 1.00 91.88 258 PHE A N 1
ATOM 1933 C CA . PHE A 1 258 ? 12.033 -17.714 2.605 1.00 91.88 258 PHE A CA 1
ATOM 1934 C C . PHE A 1 258 ? 11.330 -17.601 3.965 1.00 91.88 258 PHE A C 1
ATOM 1936 O O . PHE A 1 258 ? 11.769 -16.882 4.866 1.00 91.88 258 PHE A O 1
ATOM 1943 N N . PHE A 1 259 ? 10.249 -18.364 4.135 1.00 93.31 259 PHE A N 1
ATOM 1944 C CA . PHE A 1 259 ? 9.559 -18.554 5.413 1.00 93.31 259 PHE A CA 1
ATOM 1945 C C . PHE A 1 259 ? 8.802 -19.887 5.441 1.00 93.31 259 PHE A C 1
ATOM 1947 O O . PHE A 1 259 ? 8.597 -20.528 4.410 1.00 93.31 259 PHE A O 1
ATOM 1954 N N . ARG A 1 260 ? 8.376 -20.323 6.634 1.00 93.06 260 ARG A N 1
ATOM 1955 C CA . ARG A 1 260 ? 7.643 -21.587 6.818 1.00 93.06 260 ARG A CA 1
ATOM 1956 C C . ARG A 1 260 ? 6.255 -21.347 7.393 1.00 93.06 260 ARG A C 1
ATOM 1958 O O . ARG A 1 260 ? 6.131 -21.134 8.595 1.00 93.06 260 ARG A O 1
ATOM 1965 N N . LEU A 1 261 ? 5.220 -21.424 6.565 1.00 90.44 261 LEU A N 1
ATOM 1966 C CA . LEU A 1 261 ? 3.828 -21.212 6.963 1.00 90.44 261 LEU A CA 1
ATOM 1967 C C . LEU A 1 261 ? 3.106 -22.554 7.085 1.00 90.44 261 LEU A C 1
ATOM 1969 O O . LEU A 1 261 ? 3.155 -23.370 6.170 1.00 90.44 261 LEU A O 1
ATOM 1973 N N . ASN A 1 262 ? 2.461 -22.815 8.220 1.00 88.00 262 ASN A N 1
ATOM 1974 C CA . ASN A 1 262 ? 1.739 -24.065 8.491 1.00 88.00 262 ASN A CA 1
ATOM 1975 C C . ASN A 1 262 ? 2.588 -25.327 8.246 1.00 88.00 262 ASN A C 1
ATOM 1977 O O . ASN A 1 262 ? 2.104 -26.349 7.765 1.00 88.00 262 ASN A O 1
ATOM 1981 N N . GLY A 1 263 ? 3.890 -25.242 8.540 1.00 84.69 263 GLY A N 1
ATOM 1982 C CA . GLY A 1 263 ? 4.853 -26.322 8.307 1.00 84.69 263 GLY A CA 1
ATOM 1983 C C . GLY A 1 263 ? 5.310 -26.485 6.853 1.00 84.69 263 GLY A C 1
ATOM 1984 O O . GLY A 1 263 ? 6.204 -27.291 6.604 1.00 84.69 263 GLY A O 1
ATOM 1985 N N . LYS A 1 264 ? 4.763 -25.711 5.910 1.00 88.19 264 LYS A N 1
ATOM 1986 C CA . LYS A 1 264 ? 5.161 -25.702 4.502 1.00 88.19 264 LYS A CA 1
ATOM 1987 C C . LYS A 1 264 ? 6.199 -24.619 4.240 1.00 88.19 264 LYS A C 1
ATOM 1989 O O . LYS A 1 264 ? 6.087 -23.504 4.740 1.00 88.19 264 LYS A O 1
ATOM 1994 N N . ASP A 1 265 ? 7.201 -24.954 3.442 1.00 90.81 265 ASP A N 1
ATOM 1995 C CA . ASP A 1 265 ? 8.223 -24.016 2.993 1.00 90.81 265 ASP A CA 1
ATOM 1996 C C . ASP A 1 265 ? 7.668 -23.130 1.864 1.00 90.81 265 ASP A C 1
ATOM 1998 O O . ASP A 1 265 ? 7.091 -23.631 0.895 1.00 90.81 265 ASP A O 1
ATOM 2002 N N . HIS A 1 266 ? 7.855 -21.818 1.991 1.00 89.31 266 HIS A N 1
ATOM 2003 C CA . HIS A 1 266 ? 7.522 -20.821 0.981 1.00 89.31 266 HIS A CA 1
ATOM 2004 C C . HIS A 1 266 ? 8.798 -20.106 0.547 1.00 89.31 266 HIS A C 1
ATOM 2006 O O . HIS A 1 266 ? 9.554 -19.618 1.386 1.00 89.31 266 HIS A O 1
ATOM 2012 N N . LEU A 1 267 ? 9.015 -20.056 -0.767 1.00 89.25 267 LEU A N 1
ATOM 2013 C CA . LEU A 1 267 ? 10.101 -19.327 -1.409 1.00 89.25 267 LEU A CA 1
ATOM 2014 C C . LEU A 1 267 ? 9.487 -18.402 -2.461 1.00 89.25 267 LEU A C 1
ATOM 2016 O O . LEU A 1 267 ? 8.689 -18.854 -3.284 1.00 89.25 267 LEU A O 1
ATOM 2020 N N . CYS A 1 268 ? 9.820 -17.119 -2.415 1.00 86.81 268 CYS A N 1
ATOM 2021 C CA . CYS A 1 268 ? 9.247 -16.113 -3.304 1.00 86.81 268 CYS A CA 1
ATOM 2022 C C . CYS A 1 268 ? 10.249 -15.023 -3.649 1.00 86.81 268 CYS A C 1
ATOM 2024 O O . CYS A 1 268 ? 11.259 -14.853 -2.969 1.00 86.81 268 CYS A O 1
ATOM 2026 N N . THR A 1 269 ? 9.963 -14.289 -4.720 1.00 83.88 269 THR A N 1
ATOM 2027 C CA . THR A 1 269 ? 10.785 -13.155 -5.127 1.00 83.88 269 THR A CA 1
ATOM 2028 C C . THR A 1 269 ? 10.679 -12.059 -4.074 1.00 83.88 269 THR A C 1
ATOM 2030 O O . THR A 1 269 ? 9.594 -11.554 -3.780 1.00 83.88 269 THR A O 1
ATOM 2033 N N . ALA A 1 270 ? 11.818 -11.731 -3.484 1.00 71.19 270 ALA A N 1
ATOM 2034 C CA . ALA A 1 270 ? 11.972 -10.609 -2.593 1.00 71.19 270 ALA A CA 1
ATOM 2035 C C . ALA A 1 270 ? 11.974 -9.310 -3.415 1.00 71.19 270 ALA A C 1
ATOM 2037 O O . ALA A 1 270 ? 12.527 -9.276 -4.517 1.00 71.19 270 ALA A O 1
ATOM 2038 N N . PRO A 1 271 ? 11.380 -8.232 -2.897 1.00 68.44 271 PRO A N 1
ATOM 2039 C CA . PRO A 1 271 ? 11.632 -6.903 -3.428 1.00 68.44 271 PRO A CA 1
ATOM 2040 C C . PRO A 1 271 ? 13.114 -6.546 -3.290 1.00 68.44 271 PRO A C 1
ATOM 2042 O O . PRO A 1 271 ? 13.833 -7.133 -2.483 1.00 68.44 271 PRO A O 1
ATOM 2045 N N . ASP A 1 272 ? 13.547 -5.586 -4.104 1.00 68.69 272 ASP A N 1
ATOM 2046 C CA . ASP A 1 272 ? 14.919 -5.080 -4.114 1.00 68.69 272 ASP A CA 1
ATOM 2047 C C . ASP A 1 272 ? 15.419 -4.813 -2.686 1.00 68.69 272 ASP A C 1
ATOM 2049 O O . ASP A 1 272 ? 14.695 -4.240 -1.865 1.00 68.69 272 ASP A O 1
ATOM 2053 N N . THR A 1 273 ? 16.652 -5.226 -2.383 1.00 61.91 273 THR A N 1
ATOM 2054 C CA . THR A 1 273 ? 17.238 -5.057 -1.049 1.00 61.91 273 THR A CA 1
ATOM 2055 C C . THR A 1 273 ? 17.218 -3.606 -0.625 1.00 61.91 273 THR A C 1
ATOM 2057 O O . THR A 1 273 ? 16.940 -3.338 0.536 1.00 61.91 273 THR A O 1
ATOM 2060 N N . GLN A 1 274 ? 17.401 -2.665 -1.557 1.00 63.88 274 GLN A N 1
ATOM 2061 C CA . GLN A 1 274 ? 17.305 -1.241 -1.252 1.00 63.88 274 GLN A CA 1
ATOM 2062 C C . GLN A 1 274 ? 15.903 -0.839 -0.755 1.00 63.88 274 GLN A C 1
ATOM 2064 O O . GLN A 1 274 ? 15.770 -0.146 0.254 1.00 63.88 274 GLN A O 1
ATOM 2069 N N . ALA A 1 275 ? 14.848 -1.378 -1.373 1.00 64.25 275 ALA A N 1
ATOM 2070 C CA . ALA A 1 275 ? 13.467 -1.165 -0.941 1.00 64.25 275 ALA A CA 1
ATOM 2071 C C . ALA A 1 275 ? 13.164 -1.790 0.433 1.00 64.25 275 ALA A C 1
ATOM 2073 O O . ALA A 1 275 ? 12.229 -1.355 1.106 1.00 64.25 275 ALA A O 1
ATOM 2074 N N . MET A 1 276 ? 13.962 -2.767 0.881 1.00 63.12 276 MET A N 1
ATOM 2075 C CA . MET A 1 276 ? 13.847 -3.333 2.228 1.00 63.12 276 MET A CA 1
ATOM 2076 C C . MET A 1 276 ? 14.357 -2.415 3.345 1.00 63.12 276 MET A C 1
ATOM 2078 O O . MET A 1 276 ? 14.035 -2.663 4.511 1.00 63.12 276 MET A O 1
ATOM 2082 N N . PHE A 1 277 ? 15.115 -1.365 3.007 1.00 62.03 277 PHE A N 1
ATOM 2083 C CA . PHE A 1 277 ? 15.639 -0.382 3.963 1.00 62.03 277 PHE A CA 1
ATOM 2084 C C . PHE A 1 277 ? 14.761 0.868 4.090 1.00 62.03 277 PHE A C 1
ATOM 2086 O O . PHE A 1 277 ? 14.691 1.457 5.169 1.00 62.03 277 PHE A O 1
ATOM 2093 N N . ASP A 1 278 ? 14.083 1.264 3.012 1.00 62.44 278 ASP A N 1
ATOM 2094 C CA . ASP A 1 278 ? 13.460 2.589 2.912 1.00 62.44 278 ASP A CA 1
ATOM 2095 C C . ASP A 1 278 ? 12.005 2.644 3.413 1.00 62.44 278 ASP A C 1
ATOM 2097 O O . ASP A 1 278 ? 11.443 3.732 3.573 1.00 62.44 278 ASP A O 1
ATOM 2101 N N . GLY A 1 279 ? 11.367 1.501 3.693 1.00 68.44 279 GLY A N 1
ATOM 2102 C CA . GLY A 1 279 ? 9.983 1.509 4.158 1.00 68.44 279 GLY A CA 1
ATOM 2103 C C . GLY A 1 279 ? 9.295 0.146 4.255 1.00 68.44 279 GLY A C 1
ATOM 2104 O O . GLY A 1 279 ? 9.952 -0.889 4.333 1.00 68.44 279 GLY A O 1
ATOM 2105 N N . PRO A 1 280 ? 7.949 0.140 4.306 1.00 77.19 280 PRO A N 1
ATOM 2106 C CA . PRO A 1 280 ? 7.157 -1.080 4.329 1.00 77.19 280 PRO A CA 1
ATOM 2107 C C . PRO A 1 280 ? 7.364 -1.904 3.060 1.00 77.19 280 PRO A C 1
ATOM 2109 O O . PRO A 1 280 ? 7.277 -1.397 1.943 1.00 77.19 280 PRO A O 1
ATOM 2112 N N . VAL A 1 281 ? 7.561 -3.200 3.249 1.00 79.94 281 VAL A N 1
ATOM 2113 C CA . VAL A 1 281 ? 7.873 -4.154 2.195 1.00 79.94 281 VAL A CA 1
ATOM 2114 C C . VAL A 1 281 ? 6.705 -5.108 2.041 1.00 79.94 281 VAL A C 1
ATOM 2116 O O . VAL A 1 281 ? 6.304 -5.734 3.017 1.00 79.94 281 VAL A O 1
ATOM 2119 N N . SER A 1 282 ? 6.162 -5.238 0.832 1.00 82.75 282 SER A N 1
ATOM 2120 C CA . SER A 1 282 ? 5.094 -6.201 0.531 1.00 82.75 282 SER A CA 1
ATOM 2121 C C . SER A 1 282 ? 5.567 -7.177 -0.535 1.00 82.75 282 SER A C 1
ATOM 2123 O O . SER A 1 282 ? 6.212 -6.780 -1.503 1.00 82.75 282 SER A O 1
ATOM 2125 N N . MET A 1 283 ? 5.252 -8.452 -0.355 1.00 84.56 283 MET A N 1
ATOM 2126 C CA . MET A 1 283 ? 5.668 -9.528 -1.245 1.00 84.56 283 MET A CA 1
ATOM 2127 C C . MET A 1 283 ? 4.539 -10.551 -1.399 1.00 84.56 283 MET A C 1
ATOM 2129 O O . MET A 1 283 ? 3.781 -10.824 -0.466 1.00 84.56 283 MET A O 1
ATOM 2133 N N . SER A 1 284 ? 4.421 -11.106 -2.604 1.00 82.31 284 SER A N 1
ATOM 2134 C CA . SER A 1 284 ? 3.450 -12.151 -2.924 1.00 82.31 284 SER A CA 1
ATOM 2135 C C . SER A 1 284 ? 4.175 -13.484 -3.071 1.00 82.31 284 SER A C 1
ATOM 2137 O O . SER A 1 284 ? 5.101 -13.624 -3.870 1.00 82.31 284 SER A O 1
ATOM 2139 N N . CYS A 1 285 ? 3.764 -14.463 -2.273 1.00 82.19 285 CYS A N 1
ATOM 2140 C CA . CYS A 1 285 ? 4.429 -15.749 -2.113 1.00 82.19 285 CYS A CA 1
ATOM 2141 C C . CYS A 1 285 ? 3.439 -16.885 -2.393 1.00 82.19 285 CYS A C 1
ATOM 2143 O O . CYS A 1 285 ? 3.057 -17.663 -1.511 1.00 82.19 285 CYS A O 1
ATOM 2145 N N . GLY A 1 286 ? 2.995 -16.953 -3.652 1.00 81.56 286 GLY A N 1
ATOM 2146 C CA . GLY A 1 286 ? 1.926 -17.847 -4.091 1.00 81.56 286 GLY A CA 1
ATOM 2147 C C . GLY A 1 286 ? 0.576 -17.374 -3.558 1.00 81.56 286 GLY A C 1
ATOM 2148 O O . GLY A 1 286 ? 0.151 -16.265 -3.853 1.00 81.56 286 GLY A O 1
ATOM 2149 N N . SER A 1 287 ? -0.089 -18.203 -2.751 1.00 78.94 287 SER A N 1
ATOM 2150 C CA . SER A 1 287 ? -1.349 -17.847 -2.083 1.00 78.94 287 SER A CA 1
ATOM 2151 C C . SER A 1 287 ? -1.162 -17.021 -0.806 1.00 78.94 287 SER A C 1
ATOM 2153 O O . SER A 1 287 ? -2.156 -16.673 -0.177 1.00 78.94 287 SER A O 1
ATOM 2155 N N . ALA A 1 288 ? 0.083 -16.763 -0.390 1.00 82.19 288 ALA A N 1
ATOM 2156 C CA . ALA A 1 288 ? 0.397 -16.008 0.815 1.00 82.19 288 ALA A CA 1
ATOM 2157 C C . ALA A 1 288 ? 0.868 -14.590 0.459 1.00 82.19 288 ALA A C 1
ATOM 2159 O O . ALA A 1 288 ? 1.863 -14.424 -0.245 1.00 82.19 288 ALA A O 1
ATOM 2160 N N . ALA A 1 289 ? 0.184 -13.572 0.968 1.00 85.69 289 ALA A N 1
ATOM 2161 C CA . ALA A 1 289 ? 0.639 -12.190 0.966 1.00 85.69 289 ALA A CA 1
ATOM 2162 C C . ALA A 1 289 ? 1.428 -11.924 2.250 1.00 85.69 289 ALA A C 1
ATOM 2164 O O . ALA A 1 289 ? 0.926 -12.171 3.347 1.00 85.69 289 ALA A O 1
ATOM 2165 N N . VAL A 1 290 ? 2.655 -11.427 2.122 1.00 88.62 290 VAL A N 1
ATOM 2166 C CA . VAL A 1 290 ? 3.534 -11.132 3.255 1.00 88.62 290 VAL A CA 1
ATOM 2167 C C . VAL A 1 290 ? 3.896 -9.655 3.243 1.00 88.62 290 VAL A C 1
ATOM 2169 O O . VAL A 1 290 ? 4.248 -9.101 2.204 1.00 88.62 290 VAL A O 1
ATOM 2172 N N . GLN A 1 291 ? 3.831 -9.017 4.405 1.00 87.88 291 GLN A N 1
ATOM 2173 C CA . GLN A 1 291 ? 4.200 -7.623 4.584 1.00 87.88 291 GLN A CA 1
ATOM 2174 C C . GLN A 1 291 ? 5.082 -7.459 5.818 1.00 87.88 291 GLN A C 1
ATOM 2176 O O . GLN A 1 291 ? 4.741 -7.937 6.899 1.00 87.88 291 GLN A O 1
ATOM 2181 N N . VAL A 1 292 ? 6.196 -6.751 5.660 1.00 87.94 292 VAL A N 1
ATOM 2182 C CA . VAL A 1 292 ? 7.073 -6.336 6.754 1.00 87.94 292 VAL A CA 1
ATOM 2183 C C . VAL A 1 292 ? 7.025 -4.820 6.848 1.00 87.94 292 VAL A C 1
ATOM 2185 O O . VAL A 1 292 ? 7.388 -4.124 5.905 1.00 87.94 292 VAL A O 1
ATOM 2188 N N . THR A 1 293 ? 6.591 -4.304 7.992 1.00 86.56 293 THR A N 1
ATOM 2189 C CA . THR A 1 293 ? 6.450 -2.864 8.230 1.00 86.56 293 THR A CA 1
ATOM 2190 C C . THR A 1 293 ? 7.393 -2.440 9.352 1.00 86.56 293 THR A C 1
ATOM 2192 O O . THR A 1 293 ? 7.066 -2.669 10.525 1.00 86.56 293 THR A O 1
ATOM 2195 N N . PRO A 1 294 ? 8.555 -1.842 9.025 1.00 83.00 294 PRO A N 1
ATOM 2196 C CA . PRO A 1 294 ? 9.450 -1.237 10.005 1.00 83.00 294 PRO A CA 1
ATOM 2197 C C . PRO A 1 294 ? 8.761 -0.095 10.758 1.00 83.00 294 PRO A C 1
ATOM 2199 O O . PRO A 1 294 ? 7.965 0.652 10.186 1.00 83.00 294 PRO A O 1
ATOM 2202 N N . TYR A 1 295 ? 9.069 0.067 12.041 1.00 78.31 295 TYR A N 1
ATOM 2203 C CA . TYR A 1 295 ? 8.604 1.179 12.860 1.00 78.31 295 TYR A CA 1
ATOM 2204 C C . TYR A 1 295 ? 9.605 1.538 13.968 1.00 78.31 295 TYR A C 1
ATOM 2206 O O . TYR A 1 295 ? 10.405 0.726 14.438 1.00 78.31 295 TYR A O 1
ATOM 2214 N N . GLY A 1 296 ? 9.522 2.783 14.437 1.00 74.56 296 GLY A N 1
ATOM 2215 C CA . GLY A 1 296 ? 10.429 3.315 15.451 1.00 74.56 296 GLY A CA 1
ATOM 2216 C C . GLY A 1 296 ? 11.794 3.719 14.885 1.00 74.56 296 GLY A C 1
ATOM 2217 O O . GLY A 1 296 ? 11.961 3.907 13.684 1.00 74.56 296 GLY A O 1
ATOM 2218 N N . LYS A 1 297 ? 12.772 3.919 15.775 1.00 73.50 297 LYS A N 1
ATOM 2219 C CA . LYS A 1 297 ? 14.122 4.347 15.386 1.00 73.50 297 LYS A CA 1
ATOM 2220 C C . LYS A 1 297 ? 14.939 3.163 14.877 1.00 73.50 297 LYS A C 1
ATOM 2222 O O . LYS A 1 297 ? 15.006 2.135 15.550 1.00 73.50 297 LYS A O 1
ATOM 2227 N N . VAL A 1 298 ? 15.610 3.355 13.744 1.00 77.75 298 VAL A N 1
ATOM 2228 C CA . VAL A 1 298 ? 16.628 2.430 13.238 1.00 77.75 298 VAL A CA 1
ATOM 2229 C C . VAL A 1 298 ? 17.834 2.457 14.180 1.00 77.75 298 VAL A C 1
ATOM 2231 O O . VAL A 1 298 ? 18.358 3.523 14.507 1.00 77.75 298 VAL A O 1
ATOM 2234 N N . GLN A 1 299 ? 18.248 1.283 14.641 1.00 76.62 299 GLN A N 1
ATOM 2235 C CA . GLN A 1 299 ? 19.416 1.064 15.481 1.00 76.62 299 GLN A CA 1
ATOM 2236 C C . GLN A 1 299 ? 20.559 0.510 14.616 1.00 76.62 299 GLN A C 1
ATOM 2238 O O . GLN A 1 299 ? 20.379 -0.542 13.994 1.00 76.62 299 GLN A O 1
ATOM 2243 N N . PRO A 1 300 ? 21.718 1.188 14.551 1.00 73.12 300 PRO A N 1
ATOM 2244 C CA . PRO A 1 300 ? 22.911 0.628 13.925 1.00 73.12 300 PRO A CA 1
ATOM 2245 C C . PRO A 1 300 ? 23.461 -0.537 14.768 1.00 73.12 300 PRO A C 1
ATOM 2247 O O . PRO A 1 300 ? 23.479 -0.459 15.997 1.00 73.12 300 PRO A O 1
ATOM 2250 N N . GLY A 1 301 ? 23.882 -1.613 14.106 1.00 61.53 301 GLY A N 1
ATOM 2251 C CA . GLY A 1 301 ? 24.578 -2.772 14.675 1.00 61.53 301 GLY A CA 1
ATOM 2252 C C . GLY A 1 301 ? 25.932 -2.997 13.992 1.00 61.53 301 GLY A C 1
ATOM 2253 O O . GLY A 1 301 ? 26.266 -2.264 13.065 1.00 61.53 301 GLY A O 1
ATOM 2254 N N . GLU A 1 302 ? 26.707 -3.987 14.459 1.00 46.25 302 GLU A N 1
ATOM 2255 C CA . GLU A 1 302 ? 28.079 -4.252 13.972 1.00 46.25 302 GLU A CA 1
ATOM 2256 C C . GLU A 1 302 ? 28.156 -4.476 12.453 1.00 46.25 302 GLU A C 1
ATOM 2258 O O . GLU A 1 302 ? 29.046 -3.911 11.826 1.00 46.25 302 GLU A O 1
ATOM 2263 N N . ASP A 1 303 ? 27.169 -5.164 11.865 1.00 50.53 303 ASP A N 1
ATOM 2264 C CA . ASP A 1 303 ? 27.160 -5.527 10.437 1.00 50.53 303 ASP A CA 1
ATOM 2265 C C . ASP A 1 303 ? 25.904 -5.016 9.694 1.00 50.53 303 ASP A C 1
ATOM 2267 O O . ASP A 1 303 ? 25.523 -5.545 8.652 1.00 50.53 303 ASP A O 1
ATOM 2271 N N . GLY A 1 304 ? 25.188 -4.015 10.234 1.00 71.25 304 GLY A N 1
ATOM 2272 C CA . GLY A 1 304 ? 24.009 -3.464 9.550 1.00 71.25 304 GLY A CA 1
ATOM 2273 C C . GLY A 1 304 ? 23.020 -2.662 10.400 1.00 71.25 304 GLY A C 1
ATOM 2274 O O . GLY A 1 304 ? 23.378 -2.010 11.380 1.00 71.25 304 GLY A O 1
ATOM 2275 N N . HIS A 1 305 ? 21.745 -2.673 10.006 1.00 77.38 305 HIS A N 1
ATOM 2276 C CA . HIS A 1 305 ? 20.681 -1.863 10.604 1.00 77.38 305 HIS A CA 1
ATOM 2277 C C . HIS A 1 305 ? 19.534 -2.737 11.104 1.00 77.38 305 HIS A C 1
ATOM 2279 O O . HIS A 1 305 ? 19.105 -3.670 10.431 1.00 77.38 305 HIS A O 1
ATOM 2285 N N . SER A 1 306 ? 18.990 -2.410 12.276 1.00 82.88 306 SER A N 1
ATOM 2286 C CA . SER A 1 306 ? 17.803 -3.082 12.803 1.00 82.88 306 SER A CA 1
ATOM 2287 C C . SER A 1 306 ? 16.737 -2.092 13.245 1.00 82.88 306 SER A C 1
ATOM 2289 O O . SER A 1 306 ? 17.029 -0.987 13.691 1.00 82.88 306 SER A O 1
ATOM 2291 N N . SER A 1 307 ? 15.478 -2.478 13.119 1.00 84.19 307 SER A N 1
ATOM 2292 C CA . SER A 1 307 ? 14.340 -1.704 13.607 1.00 84.19 307 SER A CA 1
ATOM 2293 C C . SER A 1 307 ? 13.278 -2.647 14.151 1.00 84.19 307 SER A C 1
ATOM 2295 O O . SER A 1 307 ? 13.251 -3.838 13.831 1.00 84.19 307 SER A O 1
ATOM 2297 N N . ASN A 1 308 ? 12.394 -2.131 15.002 1.00 84.94 308 ASN A N 1
ATOM 2298 C CA . ASN A 1 308 ? 11.200 -2.894 15.328 1.00 84.94 308 ASN A CA 1
ATOM 2299 C C . ASN A 1 308 ? 10.339 -2.998 14.069 1.00 84.94 308 ASN A C 1
ATOM 2301 O O . ASN A 1 308 ? 10.302 -2.074 13.264 1.00 84.94 308 ASN A O 1
ATOM 2305 N N . ALA A 1 309 ? 9.655 -4.117 13.884 1.00 86.81 309 ALA A N 1
ATOM 2306 C CA . ALA A 1 309 ? 8.819 -4.319 12.715 1.00 86.81 309 ALA A CA 1
ATOM 2307 C C . ALA A 1 309 ? 7.594 -5.165 13.043 1.00 86.81 309 ALA A C 1
ATOM 2309 O O . ALA A 1 309 ? 7.588 -5.961 13.989 1.00 86.81 309 ALA A O 1
ATOM 2310 N N . ARG A 1 310 ? 6.541 -4.988 12.248 1.00 88.31 310 ARG A N 1
ATOM 2311 C CA . ARG A 1 310 ? 5.386 -5.889 12.227 1.00 88.31 310 ARG A CA 1
ATOM 2312 C C . ARG A 1 310 ? 5.453 -6.742 10.970 1.00 88.31 310 ARG A C 1
ATOM 2314 O O . ARG A 1 310 ? 5.644 -6.206 9.884 1.00 88.31 310 ARG A O 1
ATOM 2321 N N . LEU A 1 311 ? 5.293 -8.047 11.136 1.00 89.31 311 LEU A N 1
ATOM 2322 C CA . LEU A 1 311 ? 5.149 -9.010 10.055 1.00 89.31 311 LEU A CA 1
ATOM 2323 C C . LEU A 1 311 ? 3.680 -9.406 9.966 1.00 89.31 311 LEU A C 1
ATOM 2325 O O . LEU A 1 311 ? 3.128 -9.926 10.935 1.00 89.31 311 LEU A O 1
ATOM 2329 N N . HIS A 1 312 ? 3.072 -9.185 8.809 1.00 89.12 312 HIS A N 1
ATOM 2330 C CA . HIS A 1 312 ? 1.727 -9.640 8.495 1.00 89.12 312 HIS A CA 1
ATOM 2331 C C . HIS A 1 312 ? 1.793 -10.686 7.384 1.00 89.12 312 HIS A C 1
ATOM 2333 O O . HIS A 1 312 ? 2.429 -10.455 6.360 1.00 89.12 312 HIS A O 1
ATOM 2339 N N . ILE A 1 313 ? 1.151 -11.834 7.580 1.00 87.62 313 ILE A N 1
ATOM 2340 C CA . ILE A 1 313 ? 1.028 -12.889 6.574 1.00 87.62 313 ILE A CA 1
ATOM 2341 C C . ILE A 1 313 ? -0.448 -13.232 6.439 1.00 87.62 313 ILE A C 1
ATOM 2343 O O . ILE A 1 313 ? -1.083 -13.584 7.428 1.00 87.62 313 ILE A O 1
ATOM 2347 N N . ALA A 1 314 ? -0.988 -13.141 5.232 1.00 83.88 314 ALA A N 1
ATOM 2348 C CA . ALA A 1 314 ? -2.351 -13.543 4.917 1.00 83.88 314 ALA A CA 1
ATOM 2349 C C . ALA A 1 314 ? -2.323 -14.626 3.843 1.00 83.88 314 ALA A C 1
ATOM 2351 O O . ALA A 1 314 ? -1.686 -14.441 2.811 1.00 83.88 314 ALA A O 1
ATOM 2352 N N . ASP A 1 315 ? -3.005 -15.741 4.067 1.00 83.38 315 ASP A N 1
ATOM 2353 C CA . ASP A 1 315 ? -3.239 -16.763 3.051 1.00 83.38 315 ASP A CA 1
ATOM 2354 C C . ASP A 1 315 ? -4.698 -17.245 3.086 1.00 83.38 315 ASP A C 1
ATOM 2356 O O . ASP A 1 315 ? -5.529 -16.740 3.841 1.00 83.38 315 ASP A O 1
ATOM 2360 N N . THR A 1 316 ? -5.026 -18.251 2.275 1.00 75.31 316 THR A N 1
ATOM 2361 C CA . THR A 1 316 ? -6.371 -18.850 2.243 1.00 75.31 316 THR A CA 1
ATOM 2362 C C . THR A 1 316 ? -6.778 -19.532 3.554 1.00 75.31 316 THR A C 1
ATOM 2364 O O . THR A 1 316 ? -7.949 -19.856 3.726 1.00 75.31 316 THR A O 1
ATOM 2367 N N . SER A 1 317 ? -5.828 -19.813 4.452 1.00 73.94 317 SER A N 1
ATOM 2368 C CA . SER A 1 317 ? -6.065 -20.442 5.756 1.00 73.94 317 SER A CA 1
ATOM 2369 C C . SER A 1 317 ? -6.240 -19.431 6.894 1.00 73.94 317 SER A C 1
ATOM 2371 O O . SER A 1 317 ? -6.775 -19.795 7.942 1.00 73.94 317 SER A O 1
ATOM 2373 N N . GLY A 1 318 ? -5.851 -18.169 6.687 1.00 76.56 318 GLY A N 1
ATOM 2374 C CA . GLY A 1 318 ? -6.118 -17.066 7.602 1.00 76.56 318 GLY A CA 1
ATOM 2375 C C . GLY A 1 318 ? -5.030 -15.995 7.603 1.00 76.56 318 GLY A C 1
ATOM 2376 O O . GLY A 1 318 ? -4.181 -15.915 6.719 1.00 76.56 318 GLY A O 1
ATOM 2377 N N . THR A 1 319 ? -5.054 -15.159 8.639 1.00 80.00 319 THR A N 1
ATOM 2378 C CA . THR A 1 319 ? -4.105 -14.056 8.828 1.00 80.00 319 THR A CA 1
ATOM 2379 C C . THR A 1 319 ? -3.280 -14.247 10.093 1.00 80.00 319 THR A C 1
ATOM 2381 O O . THR A 1 319 ? -3.816 -14.587 11.148 1.00 80.00 319 THR A O 1
ATOM 2384 N N . LEU A 1 320 ? -1.989 -13.948 10.011 1.00 86.06 320 LEU A N 1
ATOM 2385 C CA . LEU A 1 320 ? -1.046 -13.928 11.117 1.00 86.06 320 LEU A CA 1
ATOM 2386 C C . LEU A 1 320 ? -0.385 -12.551 11.196 1.00 86.06 320 LEU A C 1
ATOM 2388 O O . LEU A 1 320 ? 0.170 -12.072 10.213 1.00 86.06 320 LEU A O 1
ATOM 2392 N N . SER A 1 321 ? -0.378 -11.956 12.387 1.00 86.50 321 SER A N 1
ATOM 2393 C CA . SER A 1 321 ? 0.347 -10.716 12.669 1.00 86.50 321 SER A CA 1
ATOM 2394 C C . SER A 1 321 ? 1.310 -10.937 13.829 1.00 86.50 321 SER A C 1
ATOM 2396 O O . SER A 1 321 ? 0.898 -11.352 14.912 1.00 86.50 321 SER A O 1
ATOM 2398 N N . LEU A 1 322 ? 2.591 -10.645 13.617 1.00 88.50 322 LEU A N 1
ATOM 2399 C CA . LEU A 1 322 ? 3.644 -10.757 14.621 1.00 88.50 322 LEU A CA 1
ATOM 2400 C C . LEU A 1 322 ? 4.384 -9.435 14.770 1.00 88.50 322 LEU A C 1
ATOM 2402 O O . LEU A 1 322 ? 4.643 -8.734 13.796 1.00 88.50 322 LEU A O 1
ATOM 2406 N N . THR A 1 323 ? 4.788 -9.139 15.999 1.00 87.88 323 THR A N 1
ATOM 2407 C CA . THR A 1 323 ? 5.663 -8.011 16.314 1.00 87.88 323 THR A CA 1
ATOM 2408 C C . THR A 1 323 ? 7.048 -8.545 16.644 1.00 87.88 323 THR A C 1
ATOM 2410 O O . THR A 1 323 ? 7.182 -9.491 17.422 1.00 87.88 323 THR A O 1
ATOM 2413 N N . GLY A 1 324 ? 8.076 -7.953 16.048 1.00 88.75 324 GLY A N 1
ATOM 2414 C CA . GLY A 1 324 ? 9.445 -8.432 16.161 1.00 88.75 324 GLY A CA 1
ATOM 2415 C C . GLY A 1 324 ? 10.464 -7.377 15.759 1.00 88.75 324 GLY A C 1
ATOM 2416 O O . GLY A 1 324 ? 10.195 -6.176 15.789 1.00 88.75 324 GLY A O 1
ATOM 2417 N N . THR A 1 325 ? 11.646 -7.841 15.387 1.00 88.75 325 THR A N 1
ATOM 2418 C CA . THR A 1 325 ? 12.745 -7.011 14.904 1.00 88.75 325 THR A CA 1
ATOM 2419 C C . THR A 1 325 ? 13.044 -7.391 13.463 1.00 88.75 325 THR A C 1
ATOM 2421 O O . THR A 1 325 ? 13.243 -8.570 13.169 1.00 88.75 325 THR A O 1
ATOM 2424 N N . TRP A 1 326 ? 13.084 -6.392 12.586 1.00 88.69 326 TRP A N 1
ATOM 2425 C CA . TRP A 1 326 ? 13.619 -6.508 11.236 1.00 88.69 326 TRP A CA 1
ATOM 2426 C C . TRP A 1 326 ? 15.072 -6.055 11.265 1.00 88.69 326 TRP A C 1
ATOM 2428 O O . TRP A 1 326 ? 15.350 -4.897 11.585 1.00 88.69 326 TRP A O 1
ATOM 2438 N N . GLY A 1 327 ? 15.992 -6.985 11.030 1.00 85.56 327 GLY A N 1
ATOM 2439 C CA . GLY A 1 327 ? 17.426 -6.722 10.990 1.00 85.56 327 GLY A CA 1
ATOM 2440 C C . GLY A 1 327 ? 17.972 -7.050 9.615 1.00 85.56 327 GLY A C 1
ATOM 2441 O O . GLY A 1 327 ? 17.665 -8.112 9.092 1.00 85.56 327 GLY A O 1
ATOM 2442 N N . CYS A 1 328 ? 18.774 -6.158 9.052 1.00 80.94 328 CYS A N 1
ATOM 2443 C CA . CYS A 1 328 ? 19.458 -6.362 7.785 1.00 80.94 328 CYS A CA 1
ATOM 2444 C C . CYS A 1 328 ? 20.958 -6.182 7.981 1.00 80.94 328 CYS A C 1
ATOM 2446 O O . CYS A 1 328 ? 21.358 -5.263 8.700 1.00 80.94 328 CYS A O 1
ATOM 2448 N N . GLY A 1 329 ? 21.765 -7.016 7.329 1.00 76.69 329 GLY A N 1
ATOM 2449 C CA . GLY A 1 329 ? 23.217 -6.927 7.379 1.00 76.69 329 GLY A CA 1
ATOM 2450 C C . GLY A 1 329 ? 23.915 -7.409 6.113 1.00 76.69 329 GLY A C 1
ATOM 2451 O O . GLY A 1 329 ? 23.371 -8.219 5.357 1.00 76.69 329 GLY A O 1
ATOM 2452 N N . CYS A 1 330 ? 25.104 -6.853 5.904 1.00 68.38 330 CYS A N 1
ATOM 2453 C CA . CYS A 1 330 ? 26.090 -7.182 4.882 1.00 68.38 330 CYS A CA 1
ATOM 2454 C C . CYS A 1 330 ? 27.466 -7.129 5.571 1.00 68.38 330 CYS A C 1
ATOM 2456 O O . CYS A 1 330 ? 28.307 -7.971 5.216 1.00 68.38 330 CYS A O 1
#

Sequence (330 aa):
MVAEKKGLVRAVWNGPFYIGPLSRPVSVGDVLLKTLETLWRAVLSIVVLLVVGGLGIAAWVQVIEPTFFPPLKTQINATATYDDGSAKLPPAIGEKPFRCSPDYPIRVAFKNNSKTTIGHLDFSIEGRPANRSDNVVDGASWRQADTIIPAGYTWQSCWAVSVEQGLSPKTLDYKINIWGATEADADAQFKPVPPSASASPEPVASNASPSPSPSPTVTLGTIKETDWQKIGMGCSCSFSVGTPRKEKLIAGGDGLTFFRLNGKDHLCTAPDTQAMFDGPVSMSCGSAAVQVTPYGKVQPGEDGHSSNARLHIADTSGTLSLTGTWGCGC

Foldseek 3Di:
DDDDPPPPVVDVVPPPPPDDDPPDDDDPVNVVVVVVVVVVVVVVVVVVVVVVVVVVVVCCVPPVCCVVPPAQQVQKDKAKAFFQVPDDDDDDPPDDDQGAHVQQRIKMKIFRQDQFKWQKWWKFKFWAAPPDPDGFWPPRHIDMDRATAHHGGMDMDTGGTDGPPPDDPNRTHIDMDTPDIDGDDPPDDHDPPPSDYDPDPDDPDDDDDDDDDDQLDWDWDFDDPVCPVVEDPDKKKFWFDDVVTTTRKIAHQVQWIWTAIPNRIFIFGFPHPVVVPPFKGWGDGDQKIKIKGFDDDWDDDPFFIKGWIWIWIQGPSGIDIDTTMMTIGD

pLDDT: mean 74.55, std 16.84, range [25.12, 94.44]

Secondary structure (DSSP, 8-state):
----SHHHHHHHHS-TT------S---HHHHHHHHHHHHHHHHHHHHHHHHHHHHHHHHIIIIIHHHHS--GGGGEEEEEEE--S-S-----SSSPPP---TTS-EEEEEEE-SSS-EEEEEEEEEEEETT--S--EET-S-EEE---B-TT-EEEEEE--EE-TT--GGGEEEEEEEEEEEEPPTT-------S-S--SS----------PPPP----BPPPPGGGGGGS-SSSEEEEEETTTTEEEEEEETTTEEEEEETTEEEEEEPP-TTHHHHS-EEEEETTEEEEEEEEEEEEEETTEEEEEEEEEEEETTEEEEEEEEEEEE-